Protein AF-0000000068036066 (afdb_homodimer)

Sequence (232 aa):
MAAARKKIVVKVELKDDSQCRKALKALSALRGIHVISANPRHGNITVVGEVNPEDVLARLQKKLFPNAQIVAVGPVMETNEVTFEFVNRITNNFSEERIIGRGGHGVVFKVLHDYYMAAARKKIVVKVELKDDSQCRKALKALSALRGIHVISANPRHGNITVVGEVNPEDVLARLQKKLFPNAQIVAVGPVMETNEVTFEFVNRITNNFSEERIIGRGGHGVVFKVLHDYY

InterPro domains:
  IPR006121 Heavy metal-associated domain, HMA [PS50846] (5-73)
  IPR011009 Protein kinase-like domain superfamily [SSF56112] (70-114)
  IPR051863 Heavy metal-associated isoprenylated plant [PTHR45811] (6-78)

Foldseek 3Di:
DQQAKKKWKKQFADPDPVLVVVLVVLQVVDPFWDDWDDDNVRRIIITITSGDNVSSQCSCCVPRTVPMDTDDMDHDPPVVDDDPVQVCQQQVPVDPVQFPDADPVGTDGRGDPPVD/DQQAKKKWKKQFADPDPVLVVVLVVLQVVDPFWDDWDDDNVRRIIITIGSDDNVSSQCSCCVPRTVPMDTDDMDHDPPVVDDDPVQVCQQQVPVDPVQFPDADPVGTDGRGDPPVD

Nearest PDB structures (foldseek):
  8r7d-assembly2_C  TM=9.236E-01  e=1.543E-05  Oryza sativa
  6fp6-assembly8_P  TM=9.175E-01  e=4.828E-05  Homo sapiens
  6fp6-assembly1_B  TM=9.142E-01  e=9.696E-05  Homo sapiens
  6fp6-assembly4_H  TM=9.336E-01  e=1.511E-04  Homo sapiens
  6fp6-assembly6_L  TM=9.352E-01  e=3.034E-04  Homo sapiens

pLDDT: mean 80.85, std 16.0, range [29.36, 97.38]

Secondary structure (DSSP, 8-state):
-----EEEEEE----SHHHHHHHHHHHHTSTTEEEEEEETTTTEEEEEES--HHHHHHHHHTTT-TT-EEEEEEE---TTEEEHHHHHHHHTTT-GGGEEEEETTEEEEE--GGG-/-----EEEEEE----SHHHHHHHHHHHHTSTTEEEEEEETTTTEEEEEES--HHHHHHHHHTTT-TT-EEEEEEE---TTEEEHHHHHHHHTTT-GGGEEEEETTEEEEE--GGG-

Radius of gyration: 17.74 Å; Cα contacts (8 Å, |Δi|>4): 469; chains: 2; bounding box: 35×47×44 Å

Solvent-accessible surface area (backbone atoms only — not comparable to full-atom values): 12289 Å² total; per-residue (Å²): 124,84,68,62,54,29,32,37,33,29,39,38,86,36,88,45,67,66,49,43,26,51,49,44,36,48,56,24,73,42,69,42,59,33,31,43,36,54,34,58,90,75,25,28,36,38,38,32,23,47,56,58,67,66,56,57,51,51,47,44,30,56,89,75,31,72,79,50,42,80,76,45,76,43,77,54,68,57,73,55,39,42,32,54,47,51,53,28,54,30,25,54,66,68,34,74,87,28,50,76,45,77,58,97,66,38,47,28,22,41,31,48,68,69,78,108,124,83,68,63,54,29,31,37,33,30,40,37,87,36,89,43,66,67,48,42,25,51,50,45,37,49,57,24,73,41,69,42,58,34,32,43,37,54,34,56,91,76,25,29,36,40,38,31,24,46,54,57,68,67,57,55,51,51,48,44,29,56,90,75,32,72,80,50,40,80,76,46,76,41,75,51,67,58,71,55,40,42,32,54,48,53,54,28,54,28,26,54,65,69,34,73,89,28,50,75,45,78,56,98,66,39,47,27,22,43,31,48,67,67,80,108

Organism: Hordeum vulgare subsp. vulgare (NCBI:txid112509)

Structure (mmCIF, N/CA/C/O backbone):
data_AF-0000000068036066-model_v1
#
loop_
_entity.id
_entity.type
_entity.pdbx_description
1 polymer 'HMA domain-containing protein'
#
loop_
_atom_site.group_PDB
_atom_site.id
_atom_site.type_symbol
_atom_site.label_atom_id
_atom_site.label_alt_id
_atom_site.label_comp_id
_atom_site.label_asym_id
_atom_site.label_entity_id
_atom_site.label_seq_id
_atom_site.pdbx_PDB_ins_code
_atom_site.Cartn_x
_atom_site.Cartn_y
_atom_site.Cartn_z
_atom_site.occupancy
_atom_site.B_iso_or_equiv
_atom_site.auth_seq_id
_atom_site.auth_comp_id
_atom_site.auth_asym_id
_atom_site.auth_atom_id
_atom_site.pdbx_PDB_model_num
ATOM 1 N N . MET A 1 1 ? -14.398 -13.609 16.344 1 32.28 1 MET A N 1
ATOM 2 C CA . MET A 1 1 ? -13.867 -12.273 16.594 1 32.28 1 MET A CA 1
ATOM 3 C C . MET A 1 1 ? -13.484 -11.578 15.289 1 32.28 1 MET A C 1
ATOM 5 O O . MET A 1 1 ? -12.836 -12.18 14.43 1 32.28 1 MET A O 1
ATOM 9 N N . ALA A 1 2 ? -14.203 -10.633 14.875 1 44.19 2 ALA A N 1
ATOM 10 C CA . ALA A 1 2 ? -14.117 -9.984 13.57 1 44.19 2 ALA A CA 1
ATOM 11 C C . ALA A 1 2 ? -12.688 -9.516 13.281 1 44.19 2 ALA A C 1
ATOM 13 O O . ALA A 1 2 ? -12.102 -8.773 14.078 1 44.19 2 ALA A O 1
ATOM 14 N N . ALA A 1 3 ? -11.734 -10.414 12.672 1 57.66 3 ALA A N 1
ATOM 15 C CA . ALA A 1 3 ? -10.289 -10.172 12.672 1 57.66 3 ALA A CA 1
ATOM 16 C C . ALA A 1 3 ? -9.977 -8.734 12.266 1 57.66 3 ALA A C 1
ATOM 18 O O . ALA A 1 3 ? -10.492 -8.234 11.266 1 57.66 3 ALA A O 1
ATOM 19 N N . ALA A 1 4 ? -9.68 -7.816 13.234 1 71.12 4 ALA A N 1
ATOM 20 C CA . ALA A 1 4 ? -9.352 -6.402 13.086 1 71.12 4 ALA A CA 1
ATOM 21 C C . ALA A 1 4 ? -8.219 -6.203 12.078 1 71.12 4 ALA A C 1
ATOM 23 O O . ALA A 1 4 ? -7.352 -7.062 11.93 1 71.12 4 ALA A O 1
ATOM 24 N N . ARG A 1 5 ? -8.484 -5.281 11.242 1 80.94 5 ARG A N 1
ATOM 25 C CA . ARG A 1 5 ? -7.438 -4.914 10.297 1 80.94 5 ARG A CA 1
ATOM 26 C C . ARG A 1 5 ? -6.113 -4.672 11.008 1 80.94 5 ARG A C 1
ATOM 28 O O . ARG A 1 5 ? -6.078 -4.039 12.062 1 80.94 5 ARG A O 1
ATOM 35 N N . LYS A 1 6 ? -5.051 -5.41 10.406 1 82.75 6 LYS A N 1
ATOM 36 C CA . LYS A 1 6 ? -3.723 -5.281 10.992 1 82.75 6 LYS A CA 1
ATOM 37 C C . LYS A 1 6 ? -2.684 -4.914 9.938 1 82.75 6 LYS A C 1
ATOM 39 O O . LYS A 1 6 ? -2.863 -5.207 8.758 1 82.75 6 LYS A O 1
ATOM 44 N N . LYS A 1 7 ? -1.737 -4.176 10.492 1 83.19 7 LYS A N 1
ATOM 45 C CA . LYS A 1 7 ? -0.525 -3.914 9.719 1 83.19 7 LYS A CA 1
ATOM 46 C C . LYS A 1 7 ? 0.586 -4.891 10.094 1 83.19 7 LYS A C 1
ATOM 48 O O . LYS A 1 7 ? 0.979 -4.969 11.266 1 83.19 7 LYS A O 1
ATOM 53 N N . ILE A 1 8 ? 1.066 -5.641 9.109 1 90 8 ILE A N 1
ATOM 54 C CA . ILE A 1 8 ? 2.096 -6.652 9.328 1 90 8 ILE A CA 1
ATOM 55 C C . ILE A 1 8 ? 3.34 -6.305 8.516 1 90 8 ILE A C 1
ATOM 57 O O . ILE A 1 8 ? 3.27 -6.148 7.289 1 90 8 ILE A O 1
ATOM 61 N N . VAL A 1 9 ? 4.492 -6.07 9.234 1 90.69 9 VAL A N 1
ATOM 62 C CA . VAL A 1 9 ? 5.766 -5.801 8.57 1 90.69 9 VAL A CA 1
ATOM 63 C C . VAL A 1 9 ? 6.648 -7.043 8.617 1 90.69 9 VAL A C 1
ATOM 65 O O . VAL A 1 9 ? 6.883 -7.609 9.688 1 90.69 9 VAL A O 1
ATOM 68 N N . VAL A 1 10 ? 7.055 -7.492 7.398 1 94.62 10 VAL A N 1
ATOM 69 C CA . VAL A 1 10 ? 7.875 -8.695 7.289 1 94.62 10 VAL A CA 1
ATOM 70 C C . VAL A 1 10 ? 9.25 -8.328 6.723 1 94.62 10 VAL A C 1
ATOM 72 O O . VAL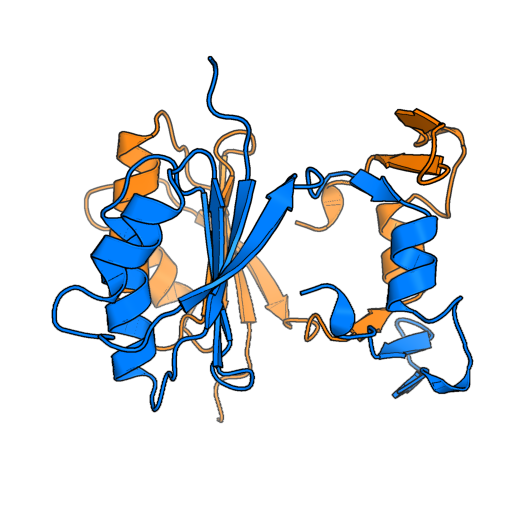 A 1 10 ? 9.344 -7.707 5.66 1 94.62 10 VAL A O 1
ATOM 75 N N . LYS A 1 11 ? 10.305 -8.633 7.461 1 94.56 11 LYS A N 1
ATOM 76 C CA . LYS A 1 11 ? 11.664 -8.5 6.938 1 94.56 11 LYS A CA 1
ATOM 77 C C . LYS A 1 11 ? 11.961 -9.578 5.895 1 94.56 11 LYS A C 1
ATOM 79 O O . LYS A 1 11 ? 11.836 -10.766 6.176 1 94.56 11 LYS A O 1
ATOM 84 N N . VAL A 1 12 ? 12.195 -9.156 4.668 1 95.62 12 VAL A N 1
ATOM 85 C CA . VAL A 1 12 ? 12.492 -10.055 3.557 1 95.62 12 VAL A CA 1
ATOM 86 C C . VAL A 1 12 ? 13.469 -9.383 2.59 1 95.62 12 VAL A C 1
ATOM 88 O O . VAL A 1 12 ? 13.297 -8.211 2.248 1 95.62 12 VAL A O 1
ATOM 91 N N . GLU A 1 13 ? 14.523 -10.008 2.252 1 92.62 13 GLU A N 1
ATOM 92 C CA . GLU A 1 13 ? 15.453 -9.477 1.259 1 92.62 13 GLU A CA 1
ATOM 93 C C . GLU A 1 13 ? 14.914 -9.664 -0.156 1 92.62 13 GLU A C 1
ATOM 95 O O . GLU A 1 13 ? 14.695 -10.797 -0.603 1 92.62 13 GLU A O 1
ATOM 100 N N . LEU A 1 14 ? 14.602 -8.562 -0.751 1 91.94 14 LEU A N 1
ATOM 101 C CA . LEU A 1 14 ? 14.156 -8.555 -2.141 1 91.94 14 LEU A CA 1
ATOM 102 C C . LEU A 1 14 ? 15.273 -8.094 -3.068 1 91.94 14 LEU A C 1
ATOM 104 O O . LEU A 1 14 ? 15.461 -6.891 -3.27 1 91.94 14 LEU A O 1
ATOM 108 N N . LYS A 1 15 ? 15.977 -8.961 -3.641 1 90.12 15 LYS A N 1
ATOM 109 C CA . LYS A 1 15 ? 17.219 -8.695 -4.367 1 90.12 15 LYS A CA 1
ATOM 110 C C . LYS A 1 15 ? 16.938 -7.992 -5.695 1 90.12 15 LYS A C 1
ATOM 112 O O . LYS A 1 15 ? 17.766 -7.219 -6.18 1 90.12 15 LYS A O 1
ATOM 117 N N . ASP A 1 16 ? 15.875 -8.312 -6.289 1 89.88 16 ASP A N 1
ATOM 118 C CA . ASP A 1 16 ? 15.562 -7.742 -7.594 1 89.88 16 ASP A CA 1
ATOM 119 C C . ASP A 1 16 ? 14.055 -7.695 -7.824 1 89.88 16 ASP A C 1
ATOM 121 O O . ASP A 1 16 ? 13.273 -8.062 -6.941 1 89.88 16 ASP A O 1
ATOM 125 N N . ASP A 1 17 ? 13.719 -7.152 -8.938 1 88.62 17 ASP A N 1
ATOM 126 C CA . ASP A 1 17 ? 12.312 -6.988 -9.305 1 88.62 17 ASP A CA 1
ATOM 127 C C . ASP A 1 17 ? 11.602 -8.336 -9.383 1 88.62 17 ASP A C 1
ATOM 129 O O . ASP A 1 17 ? 10.414 -8.438 -9.086 1 88.62 17 ASP A O 1
ATOM 133 N N . SER A 1 18 ? 12.352 -9.336 -9.766 1 92.31 18 SER A N 1
ATOM 134 C CA . SER A 1 18 ? 11.789 -10.68 -9.867 1 92.31 18 SER A CA 1
ATOM 135 C C . SER A 1 18 ? 11.352 -11.195 -8.5 1 92.31 18 SER A C 1
ATOM 137 O O . SER A 1 18 ? 10.266 -11.766 -8.367 1 92.31 18 SER A O 1
ATOM 139 N N . GLN A 1 19 ? 12.117 -11.016 -7.582 1 92.88 19 GLN A N 1
ATOM 140 C CA . GLN A 1 19 ? 11.773 -11.453 -6.23 1 92.88 19 GLN A CA 1
ATOM 141 C C . GLN A 1 19 ? 10.617 -10.641 -5.664 1 92.88 19 GLN A C 1
ATOM 143 O O . GLN A 1 19 ? 9.758 -11.18 -4.957 1 92.88 19 GLN A O 1
ATOM 148 N N . CYS A 1 20 ? 10.594 -9.352 -5.961 1 92.81 20 CYS A N 1
ATOM 149 C CA . CYS A 1 20 ? 9.484 -8.5 -5.535 1 92.81 20 CYS A CA 1
ATOM 150 C C . CYS A 1 20 ? 8.164 -9.008 -6.102 1 92.81 20 CYS A C 1
ATOM 152 O O . CYS A 1 20 ? 7.188 -9.172 -5.367 1 92.81 20 CYS A O 1
ATOM 154 N N . ARG A 1 21 ? 8.219 -9.281 -7.348 1 93.25 21 ARG A N 1
ATOM 155 C CA . ARG A 1 21 ? 7.023 -9.773 -8.031 1 93.25 21 ARG A CA 1
ATOM 156 C C . ARG A 1 21 ? 6.551 -11.094 -7.426 1 93.25 21 ARG A C 1
ATOM 158 O O . ARG A 1 21 ? 5.355 -11.281 -7.188 1 93.25 21 ARG A O 1
ATOM 165 N N . LYS A 1 22 ? 7.453 -11.961 -7.152 1 94.19 22 LYS A N 1
ATOM 166 C CA . LYS A 1 22 ? 7.117 -13.266 -6.594 1 94.19 22 LYS A CA 1
ATOM 167 C C . LYS A 1 22 ? 6.516 -13.133 -5.199 1 94.19 22 LYS A C 1
ATOM 169 O O . LYS A 1 22 ? 5.578 -13.852 -4.848 1 94.19 22 LYS A O 1
ATOM 174 N N . ALA A 1 23 ? 7.07 -12.227 -4.43 1 96 23 ALA A N 1
ATOM 175 C CA . ALA A 1 23 ? 6.539 -11.984 -3.09 1 96 23 ALA A CA 1
ATOM 176 C C . ALA A 1 23 ? 5.109 -11.445 -3.156 1 96 23 ALA A C 1
ATOM 178 O O . ALA A 1 23 ? 4.23 -11.914 -2.43 1 96 23 ALA A O 1
ATOM 179 N N . LEU A 1 24 ? 4.918 -10.445 -4.027 1 95.19 24 LEU A N 1
ATOM 180 C CA . LEU A 1 24 ? 3.584 -9.875 -4.195 1 95.19 24 LEU A CA 1
ATOM 181 C C . LEU A 1 24 ? 2.588 -10.938 -4.633 1 95.19 24 LEU A C 1
ATOM 183 O O . LEU A 1 24 ? 1.476 -11.008 -4.105 1 95.19 24 LEU A O 1
ATOM 187 N N . LYS A 1 25 ? 2.971 -11.828 -5.523 1 93.88 25 LYS A N 1
ATOM 188 C CA . LYS A 1 25 ? 2.113 -12.906 -6.016 1 93.88 25 LYS A CA 1
ATOM 189 C C . LYS A 1 25 ? 1.766 -13.883 -4.895 1 93.88 25 LYS A C 1
ATOM 191 O O . LYS A 1 25 ? 0.617 -14.312 -4.773 1 93.88 25 LYS A O 1
ATOM 196 N N . ALA A 1 26 ? 2.775 -14.195 -4.195 1 95.62 26 ALA A N 1
ATOM 197 C CA . ALA A 1 26 ? 2.559 -15.133 -3.1 1 95.62 26 ALA A CA 1
ATOM 198 C C . ALA A 1 26 ? 1.551 -14.586 -2.096 1 95.62 26 ALA A C 1
ATOM 200 O O . ALA A 1 26 ? 0.643 -15.297 -1.661 1 95.62 26 ALA A O 1
ATOM 201 N N . LEU A 1 27 ? 1.657 -13.359 -1.737 1 96.25 27 LEU A N 1
ATOM 202 C CA . LEU A 1 27 ? 0.816 -12.758 -0.712 1 96.25 27 LEU A CA 1
ATOM 203 C C . LEU A 1 27 ? -0.595 -12.516 -1.239 1 96.25 27 LEU A C 1
ATOM 205 O O . LEU A 1 27 ? -1.564 -12.578 -0.479 1 96.25 27 LEU A O 1
ATOM 209 N N . SER A 1 28 ? -0.687 -12.234 -2.539 1 95.12 28 SER A N 1
ATOM 210 C CA . SER A 1 28 ? -1.987 -11.945 -3.133 1 95.12 28 SER A CA 1
ATOM 211 C C . SER A 1 28 ? -2.896 -13.172 -3.098 1 95.12 28 SER A C 1
ATOM 213 O O . SER A 1 28 ? -4.113 -13.055 -3.262 1 95.12 28 SER A O 1
ATOM 215 N N . ALA A 1 29 ? -2.314 -14.328 -2.854 1 93.38 29 ALA A N 1
ATOM 216 C CA . ALA A 1 29 ? -3.092 -15.57 -2.795 1 93.38 29 ALA A CA 1
ATOM 217 C C . ALA A 1 29 ? -3.844 -15.68 -1.473 1 93.38 29 ALA A C 1
ATOM 219 O O . ALA A 1 29 ? -4.746 -16.516 -1.334 1 93.38 29 ALA A O 1
ATOM 220 N N . LEU A 1 30 ? -3.555 -14.891 -0.51 1 94.56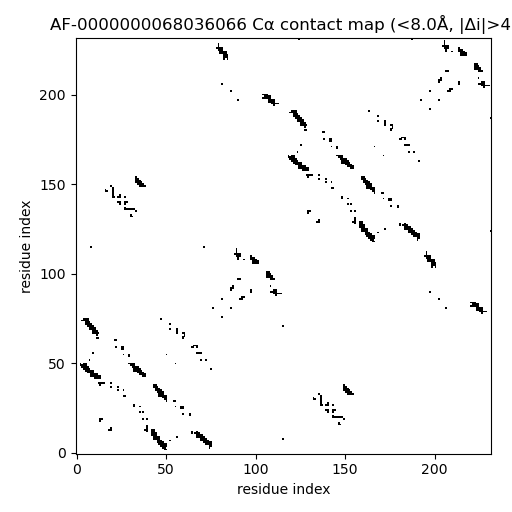 30 LEU A N 1
ATOM 221 C CA . LEU A 1 30 ? -4.191 -14.938 0.801 1 94.56 30 LEU A CA 1
ATOM 222 C C . LEU A 1 30 ? -5.457 -14.086 0.826 1 94.56 30 LEU A C 1
ATOM 224 O O . LEU A 1 30 ? -5.496 -13.008 0.223 1 94.56 30 LEU A O 1
ATOM 228 N N . ARG A 1 31 ? -6.363 -14.523 1.497 1 92.69 31 ARG A N 1
ATOM 229 C CA . ARG A 1 31 ? -7.582 -13.75 1.705 1 92.69 31 ARG A CA 1
ATOM 230 C C . ARG A 1 31 ? -7.383 -12.703 2.791 1 92.69 31 ARG A C 1
ATOM 232 O O . ARG A 1 31 ? -6.551 -12.875 3.684 1 92.69 31 ARG A O 1
ATOM 239 N N . GLY A 1 32 ? -8.078 -11.586 2.621 1 92.06 32 GLY A N 1
ATOM 240 C CA . GLY A 1 32 ? -8.133 -10.617 3.699 1 92.06 32 GLY A CA 1
ATOM 241 C C . GLY A 1 32 ? -7.078 -9.531 3.582 1 92.06 32 GLY A C 1
ATOM 242 O O . GLY A 1 32 ? -6.988 -8.648 4.438 1 92.06 32 GLY A O 1
ATOM 243 N N . ILE A 1 33 ? -6.277 -9.664 2.488 1 93.12 33 ILE A N 1
ATOM 244 C CA . ILE A 1 33 ? -5.25 -8.648 2.281 1 93.12 33 ILE A CA 1
ATOM 245 C C . ILE A 1 33 ? -5.797 -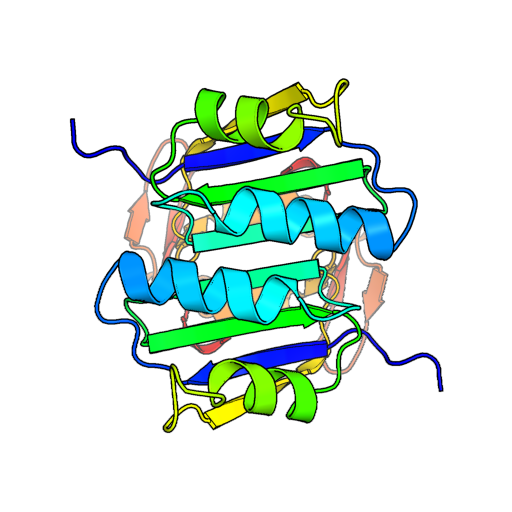7.527 1.403 1 93.12 33 ILE A C 1
ATOM 247 O O . ILE A 1 33 ?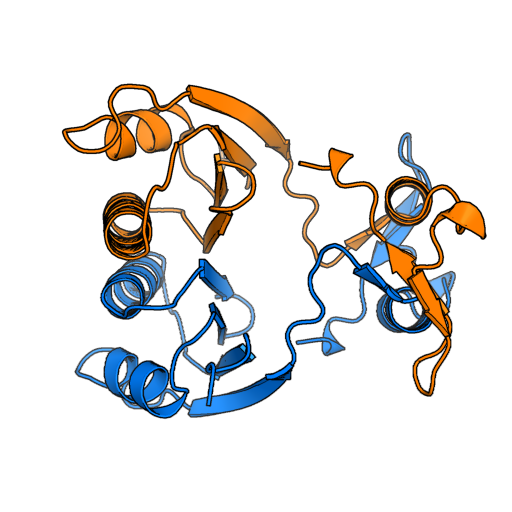 -6.441 -7.789 0.385 1 93.12 33 ILE A O 1
ATOM 251 N N . HIS A 1 34 ? -5.477 -6.262 1.838 1 88.62 34 HIS A N 1
ATOM 252 C CA . HIS A 1 34 ? -5.949 -5.113 1.072 1 88.62 34 HIS A CA 1
ATOM 253 C C . HIS A 1 34 ? -4.781 -4.273 0.563 1 88.62 34 HIS A C 1
ATOM 255 O O . HIS A 1 34 ? -4.902 -3.588 -0.456 1 88.62 34 HIS A O 1
ATOM 261 N N . VAL A 1 35 ? -3.611 -4.336 1.323 1 88.25 35 VAL A N 1
ATOM 262 C CA . VAL A 1 35 ? -2.434 -3.586 0.897 1 88.25 35 VAL A CA 1
ATOM 263 C C . VAL A 1 35 ? -1.201 -4.484 0.95 1 88.25 35 VAL A C 1
ATOM 265 O O . VAL A 1 35 ? -1.018 -5.242 1.906 1 88.25 35 VAL A O 1
ATOM 268 N N . ILE A 1 36 ? -0.452 -4.5 -0.098 1 94.06 36 ILE A N 1
ATOM 269 C CA . ILE A 1 36 ? 0.888 -5.078 -0.124 1 94.06 36 ILE A CA 1
ATOM 270 C C . ILE A 1 36 ? 1.896 -4.02 -0.571 1 94.06 36 ILE A C 1
ATOM 272 O O . ILE A 1 36 ? 1.73 -3.404 -1.627 1 94.06 36 ILE A O 1
ATOM 276 N N . SER A 1 37 ? 2.887 -3.727 0.271 1 88.62 37 SER A N 1
ATOM 277 C CA . SER A 1 37 ? 3.92 -2.742 -0.028 1 88.62 37 SER A CA 1
ATOM 278 C C . SER A 1 37 ? 5.316 -3.338 0.132 1 88.62 37 SER A C 1
ATOM 280 O O . SER A 1 37 ? 5.746 -3.627 1.25 1 88.62 37 SER A O 1
ATOM 282 N N . ALA A 1 38 ? 5.934 -3.562 -1.021 1 92 38 ALA A N 1
ATOM 283 C CA . ALA A 1 38 ? 7.309 -4.047 -1.024 1 92 38 ALA A CA 1
ATOM 284 C C . ALA A 1 38 ? 8.297 -2.885 -0.987 1 92 38 ALA A C 1
ATOM 286 O O . ALA A 1 38 ? 8.148 -1.91 -1.729 1 92 38 ALA A O 1
ATOM 287 N N . ASN A 1 39 ? 9.211 -2.951 -0.074 1 82.12 39 ASN A N 1
ATOM 288 C CA . ASN A 1 39 ? 10.273 -1.96 0.057 1 82.12 39 ASN A CA 1
ATOM 289 C C . ASN A 1 39 ? 11.648 -2.594 -0.101 1 82.12 39 ASN A C 1
ATOM 291 O O . ASN A 1 39 ? 12.328 -2.877 0.891 1 82.12 39 ASN A O 1
ATOM 295 N N . PRO A 1 40 ? 12.039 -2.707 -1.294 1 83.44 40 PRO A N 1
ATOM 296 C CA . PRO A 1 40 ? 13.32 -3.377 -1.527 1 83.44 40 PRO A CA 1
ATOM 297 C C . PRO A 1 40 ? 14.5 -2.639 -0.894 1 83.44 40 PRO A C 1
ATOM 299 O O . PRO A 1 40 ? 15.461 -3.27 -0.454 1 83.44 40 PRO A O 1
ATOM 302 N N . ARG A 1 41 ? 14.391 -1.393 -0.786 1 77.69 41 ARG A N 1
ATOM 303 C CA . ARG A 1 41 ? 15.477 -0.597 -0.22 1 77.69 41 ARG A CA 1
ATOM 304 C C . ARG A 1 41 ? 15.633 -0.869 1.271 1 77.69 41 ARG A C 1
ATOM 306 O O . ARG A 1 41 ? 16.75 -0.897 1.787 1 77.69 41 ARG A O 1
ATOM 313 N N . HIS A 1 42 ? 14.492 -1.172 1.857 1 78.19 42 HIS A N 1
ATOM 314 C CA . HIS A 1 42 ? 14.516 -1.393 3.299 1 78.19 42 HIS A CA 1
ATOM 315 C C . HIS A 1 42 ? 14.461 -2.881 3.631 1 78.19 42 HIS A C 1
ATOM 317 O O . HIS A 1 42 ? 14.57 -3.266 4.797 1 78.19 42 HIS A O 1
ATOM 323 N N . GLY A 1 43 ? 14.273 -3.645 2.678 1 88.5 43 GLY A N 1
ATOM 324 C CA . GLY A 1 43 ? 14.266 -5.09 2.857 1 88.5 43 GLY A CA 1
ATOM 325 C C . GLY A 1 43 ? 13.062 -5.59 3.619 1 88.5 43 GLY A C 1
ATOM 326 O O . GLY A 1 43 ? 13.188 -6.438 4.508 1 88.5 43 GLY A O 1
ATOM 327 N N . ASN A 1 44 ? 11.93 -5.02 3.328 1 90 44 ASN A N 1
ATOM 328 C CA . ASN A 1 44 ? 10.742 -5.488 4.023 1 90 44 ASN A CA 1
ATOM 329 C C . ASN A 1 44 ? 9.5 -5.41 3.135 1 90 44 ASN A C 1
ATOM 331 O O . ASN A 1 44 ? 9.555 -4.855 2.035 1 90 44 ASN A O 1
ATOM 335 N N . ILE A 1 45 ? 8.5 -6.09 3.537 1 92.81 45 ILE A N 1
ATOM 336 C CA . ILE A 1 45 ? 7.172 -6.012 2.945 1 92.81 45 ILE A CA 1
ATOM 337 C C . ILE A 1 45 ? 6.141 -5.719 4.031 1 92.81 45 ILE A C 1
ATOM 339 O O . ILE A 1 45 ? 6.211 -6.27 5.133 1 92.81 45 ILE A O 1
ATOM 343 N N . THR A 1 46 ? 5.25 -4.793 3.766 1 89.75 46 THR A N 1
ATOM 344 C CA . THR A 1 46 ? 4.145 -4.469 4.66 1 89.75 46 THR A CA 1
ATOM 345 C C . THR A 1 46 ? 2.824 -4.992 4.102 1 89.75 46 THR A C 1
ATOM 347 O O . THR A 1 46 ? 2.529 -4.805 2.92 1 89.75 46 THR A O 1
ATOM 350 N N . VAL A 1 47 ? 2.098 -5.691 4.945 1 92 47 VAL A N 1
ATOM 351 C CA . VAL A 1 47 ? 0.789 -6.23 4.59 1 92 47 VAL A CA 1
ATOM 352 C C . VAL A 1 47 ? -0.28 -5.633 5.504 1 92 47 VAL A C 1
ATOM 354 O O . VAL A 1 47 ? -0.1 -5.574 6.723 1 92 47 VAL A O 1
ATOM 357 N N . VAL A 1 48 ? -1.389 -5.113 4.867 1 88.25 48 VAL A N 1
ATOM 358 C CA . VAL A 1 48 ? -2.49 -4.559 5.645 1 88.25 48 VAL A CA 1
ATOM 359 C C . VAL A 1 48 ? -3.785 -5.297 5.309 1 88.25 48 VAL A C 1
ATOM 361 O O . VAL A 1 48 ? -4.121 -5.469 4.133 1 88.25 48 VAL A O 1
ATOM 364 N N . GLY A 1 49 ? -4.434 -5.801 6.266 1 88.81 49 GLY A N 1
ATOM 365 C CA . GLY A 1 49 ? -5.711 -6.461 6.055 1 88.81 49 GLY A CA 1
ATOM 366 C C . GLY A 1 49 ? -6.148 -7.309 7.238 1 88.81 49 GLY A C 1
ATOM 367 O O . GLY A 1 49 ? -5.641 -7.141 8.344 1 88.81 49 GLY A O 1
ATOM 368 N N . GLU A 1 50 ? -7.215 -8.031 6.984 1 91.75 50 GLU A N 1
ATOM 369 C CA . GLU A 1 50 ? -7.73 -8.984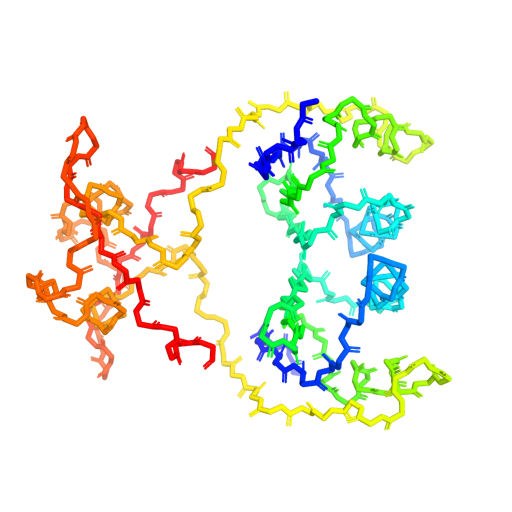 7.957 1 91.75 50 GLU A CA 1
ATOM 370 C C . GLU A 1 50 ? -7.125 -10.367 7.75 1 91.75 50 GLU A C 1
ATOM 372 O O . GLU A 1 50 ? -7.832 -11.32 7.402 1 91.75 50 GLU A O 1
ATOM 377 N N . VAL A 1 51 ? -5.836 -10.461 7.945 1 92.81 51 VAL A N 1
ATOM 378 C CA . VAL A 1 51 ? -5.117 -11.703 7.668 1 92.81 51 VAL A CA 1
ATOM 379 C C . VAL A 1 51 ? -4.293 -12.109 8.891 1 92.81 51 VAL A C 1
ATOM 381 O O . VAL A 1 51 ? -3.816 -11.25 9.633 1 92.81 51 VAL A O 1
ATOM 384 N N . ASN A 1 52 ? -4.086 -13.359 9.07 1 94.06 52 ASN A N 1
ATOM 385 C CA . ASN A 1 52 ? -3.248 -13.891 10.141 1 94.06 52 ASN A CA 1
ATOM 386 C C . ASN A 1 52 ? -1.765 -13.742 9.82 1 94.06 52 ASN A C 1
ATOM 388 O O . ASN A 1 52 ? -1.303 -14.203 8.773 1 94.06 52 ASN A O 1
ATOM 392 N N . PRO A 1 53 ? -1.101 -13.078 10.719 1 94.94 53 PRO A N 1
ATOM 393 C CA . PRO A 1 53 ? 0.332 -12.875 10.484 1 94.94 53 PRO A CA 1
ATOM 394 C C . PRO A 1 53 ? 1.074 -14.188 10.219 1 94.94 53 PRO A C 1
ATOM 396 O O . PRO A 1 53 ? 1.988 -14.227 9.391 1 94.94 53 PRO A O 1
ATOM 399 N N . GLU A 1 54 ? 0.676 -15.211 10.844 1 96.12 54 GLU A N 1
ATOM 400 C CA . GLU A 1 54 ? 1.341 -16.5 10.648 1 96.12 54 GLU A CA 1
ATOM 401 C C . GLU A 1 54 ? 1.136 -17.016 9.227 1 96.12 54 GLU A C 1
ATOM 403 O O . GLU A 1 54 ? 2.016 -17.672 8.672 1 96.12 54 GLU A O 1
ATOM 408 N N . ASP A 1 55 ? -0.002 -16.781 8.727 1 96.25 55 ASP A N 1
ATOM 409 C CA . ASP A 1 55 ? -0.273 -17.172 7.348 1 96.25 55 ASP A CA 1
ATOM 410 C C . ASP A 1 55 ? 0.6 -16.391 6.367 1 96.25 55 ASP A C 1
ATOM 412 O O . ASP A 1 55 ? 1.098 -16.953 5.387 1 96.25 55 ASP A O 1
ATOM 416 N N . VAL A 1 56 ? 0.727 -15.062 6.633 1 96.62 56 VAL A N 1
ATOM 417 C CA . VAL A 1 56 ? 1.578 -14.203 5.816 1 96.62 56 VAL A CA 1
ATOM 418 C C . VAL A 1 56 ? 3.004 -14.75 5.801 1 96.62 56 VAL A C 1
ATOM 420 O O . VAL A 1 56 ? 3.607 -14.898 4.738 1 96.62 56 VAL A O 1
ATOM 423 N N . LEU A 1 57 ? 3.479 -15.062 6.965 1 97.19 57 LEU A N 1
ATOM 424 C CA . LEU A 1 57 ? 4.84 -15.57 7.105 1 97.19 57 LEU A CA 1
ATOM 425 C C . LEU A 1 57 ? 4.996 -16.922 6.402 1 97.19 57 LEU A C 1
ATOM 427 O O . LEU A 1 57 ? 5.957 -17.125 5.66 1 97.19 57 LEU A O 1
ATOM 431 N N . ALA A 1 58 ? 4.066 -17.766 6.617 1 97.38 58 ALA A N 1
ATOM 432 C CA . ALA A 1 58 ? 4.129 -19.109 6.035 1 97.38 58 ALA A CA 1
ATOM 433 C C . ALA A 1 58 ? 4.145 -19.047 4.508 1 97.38 58 ALA A C 1
ATOM 435 O O . ALA A 1 58 ? 4.875 -19.797 3.857 1 97.38 58 ALA A O 1
ATOM 436 N N . ARG A 1 59 ? 3.375 -18.109 4.008 1 96.06 59 ARG A N 1
ATOM 437 C CA . ARG A 1 59 ? 3.279 -17.969 2.557 1 96.06 59 ARG A CA 1
ATOM 438 C C . ARG A 1 59 ? 4.605 -17.516 1.962 1 96.06 59 ARG A C 1
ATOM 440 O O . ARG A 1 59 ? 5.027 -18 0.913 1 96.06 59 ARG A O 1
ATOM 447 N N . LEU A 1 60 ? 5.258 -16.609 2.5 1 96.75 60 LEU A N 1
ATOM 448 C CA . LEU A 1 60 ? 6.516 -16.062 2.004 1 96.75 60 LEU A CA 1
ATOM 449 C C . LEU A 1 60 ? 7.648 -17.062 2.193 1 96.75 60 LEU A C 1
ATOM 451 O O . LEU A 1 60 ? 8.5 -17.219 1.315 1 96.75 60 LEU A O 1
ATOM 455 N N . GLN A 1 61 ? 7.582 -17.719 3.268 1 96.69 61 GLN A N 1
ATOM 456 C CA . GLN A 1 61 ? 8.672 -18.625 3.6 1 96.69 61 GLN A CA 1
ATOM 457 C C . GLN A 1 61 ? 8.609 -19.891 2.758 1 96.69 61 GLN A C 1
ATOM 459 O O . GLN A 1 61 ? 9.633 -20.547 2.52 1 96.69 61 GLN A O 1
ATOM 464 N N . LYS A 1 62 ? 7.391 -19.953 2.357 1 90.56 62 LYS A N 1
ATOM 465 C CA . LYS A 1 62 ? 7.219 -21.172 1.572 1 90.56 62 LYS A CA 1
ATOM 466 C C . LYS A 1 62 ? 8.016 -21.109 0.275 1 90.56 62 LYS A C 1
ATOM 468 O O . LYS A 1 62 ? 7.711 -20.312 -0.613 1 90.56 62 LYS A O 1
ATOM 473 N N . LYS A 1 63 ? 9.258 -21.641 0.143 1 83 63 LYS A N 1
ATOM 474 C CA . LYS A 1 63 ? 10.164 -21.891 -0.97 1 83 63 LYS A CA 1
ATOM 475 C C . LYS A 1 63 ? 10.883 -20.609 -1.394 1 83 63 LYS A C 1
ATOM 477 O O . LYS A 1 63 ? 12.023 -20.656 -1.862 1 83 63 LYS A O 1
ATOM 482 N N . LEU A 1 64 ? 10.375 -19.422 -1.13 1 88.94 64 LEU A N 1
ATOM 483 C CA . LEU A 1 64 ? 10.898 -18.234 -1.817 1 88.94 64 LEU A CA 1
ATOM 484 C C . LEU A 1 64 ? 11.719 -17.375 -0.867 1 88.94 64 LEU A C 1
ATOM 486 O O . LEU A 1 64 ? 12.75 -16.828 -1.256 1 88.94 64 LEU A O 1
ATOM 490 N N . PHE A 1 65 ? 11.211 -17.312 0.314 1 95.38 65 PHE A N 1
ATOM 491 C CA . PHE A 1 65 ? 11.859 -16.438 1.282 1 95.38 65 PHE A CA 1
ATOM 492 C C . PHE A 1 65 ? 11.977 -17.125 2.639 1 95.38 65 PHE A C 1
ATOM 494 O O . PHE A 1 65 ? 11.344 -16.703 3.607 1 95.38 65 PHE A O 1
ATOM 501 N N . PRO A 1 66 ? 12.82 -18.125 2.768 1 95.25 66 PRO A N 1
ATOM 502 C CA . PRO A 1 66 ? 12.906 -18.922 3.99 1 95.25 66 PRO A CA 1
ATOM 503 C C . PRO A 1 66 ? 13.344 -18.109 5.207 1 95.25 66 PRO A C 1
ATOM 505 O O . PRO A 1 66 ? 13.023 -18.469 6.34 1 95.25 66 PRO A O 1
ATOM 508 N N . ASN A 1 67 ? 13.977 -17 5.008 1 95.56 67 ASN A N 1
ATOM 509 C CA . ASN A 1 67 ? 14.5 -16.219 6.125 1 95.56 67 ASN A CA 1
ATOM 510 C C . ASN A 1 67 ? 13.562 -15.062 6.488 1 95.56 67 ASN A C 1
ATOM 512 O O . ASN A 1 67 ? 13.93 -14.188 7.281 1 95.56 67 ASN A O 1
ATOM 516 N N . ALA A 1 68 ? 12.406 -15.07 5.887 1 97.19 68 ALA A N 1
ATOM 517 C CA . ALA A 1 68 ? 11.453 -14.016 6.199 1 97.19 68 ALA A CA 1
ATOM 518 C C . ALA A 1 68 ? 11.055 -14.047 7.672 1 97.19 68 ALA A C 1
ATOM 520 O O . ALA A 1 68 ? 10.883 -15.125 8.25 1 97.19 68 ALA A O 1
ATOM 521 N N . GLN A 1 69 ? 10.922 -12.836 8.328 1 96.62 69 GLN A N 1
ATOM 522 C CA . GLN A 1 69 ? 10.555 -12.703 9.734 1 96.62 69 GLN A CA 1
ATOM 523 C C . GLN A 1 69 ? 9.57 -11.555 9.938 1 96.62 69 GLN A C 1
ATOM 525 O O . GLN A 1 69 ? 9.758 -10.469 9.391 1 96.62 69 GLN A O 1
ATOM 530 N N . ILE A 1 70 ? 8.531 -11.805 10.75 1 95.44 70 ILE A N 1
ATOM 531 C CA . ILE A 1 70 ? 7.648 -10.703 11.133 1 95.44 70 ILE A CA 1
ATOM 532 C C . ILE A 1 70 ? 8.367 -9.781 12.117 1 95.44 70 ILE A C 1
ATOM 534 O O . ILE A 1 70 ? 8.883 -10.234 13.141 1 95.44 70 ILE A O 1
ATOM 538 N N . VAL A 1 71 ? 8.414 -8.523 11.805 1 91.62 71 VAL A N 1
ATOM 539 C CA . VAL A 1 71 ? 9.148 -7.609 12.672 1 91.62 71 VAL A CA 1
ATOM 540 C C . VAL A 1 71 ? 8.172 -6.684 13.391 1 91.62 71 VAL A C 1
ATOM 542 O O . VAL A 1 71 ? 8.516 -6.078 14.406 1 91.62 71 VAL A O 1
ATOM 545 N N . ALA A 1 72 ? 6.941 -6.465 12.898 1 84.12 72 ALA A N 1
ATOM 546 C CA . ALA A 1 72 ? 5.957 -5.613 13.555 1 84.12 72 ALA A CA 1
ATOM 547 C C . ALA A 1 72 ? 4.539 -6.012 13.164 1 84.12 72 ALA A C 1
ATOM 549 O O . ALA A 1 72 ? 4.281 -6.371 12.016 1 84.12 72 ALA A O 1
ATOM 550 N N . VAL A 1 73 ? 3.705 -6.145 14.148 1 86 73 VAL A N 1
ATOM 551 C CA . VAL A 1 73 ? 2.27 -6.324 13.969 1 86 73 VAL A CA 1
ATOM 552 C C . VAL A 1 73 ? 1.507 -5.305 14.812 1 86 73 VAL A C 1
ATOM 554 O O . VAL A 1 73 ? 1.763 -5.168 16.016 1 86 73 VAL A O 1
ATOM 557 N N . GLY A 1 74 ? 0.758 -4.477 14.094 1 74 74 GLY A N 1
ATOM 558 C CA . GLY A 1 74 ? 0.034 -3.475 14.867 1 74 74 GLY A CA 1
ATOM 559 C C . GLY A 1 74 ? -1.262 -3.039 14.203 1 74 74 GLY A C 1
ATOM 560 O O . GLY A 1 74 ? -1.616 -3.535 13.133 1 74 74 GLY A O 1
ATOM 561 N N . PRO A 1 75 ? -2.012 -2.287 14.961 1 71.06 75 PRO A N 1
ATOM 562 C CA . PRO A 1 75 ? -3.283 -1.796 14.422 1 71.06 75 PRO A CA 1
ATOM 563 C C . PRO A 1 75 ? -3.096 -0.845 13.242 1 71.06 75 PRO A C 1
ATOM 565 O O . PRO A 1 75 ? -2.012 -0.286 13.062 1 71.06 75 PRO A O 1
ATOM 568 N N . VAL A 1 76 ? -4.051 -1.049 12.227 1 60.84 76 VAL A N 1
ATOM 569 C CA . VAL A 1 76 ? -4.016 -0.128 11.094 1 60.84 76 VAL A CA 1
ATOM 570 C C . VAL A 1 76 ? -4.703 1.182 11.469 1 60.84 76 VAL A C 1
ATOM 572 O O . VAL A 1 76 ? -5.797 1.174 12.039 1 60.84 76 VAL A O 1
ATOM 575 N N . MET A 1 77 ? -3.92 2.096 11.625 1 50.38 77 MET A N 1
ATOM 576 C CA . MET A 1 77 ? -4.602 3.379 11.773 1 50.38 77 MET A CA 1
ATOM 577 C C . MET A 1 77 ? -5.316 3.775 10.492 1 50.38 77 MET A C 1
ATOM 579 O O . MET A 1 77 ? -4.75 3.658 9.398 1 50.38 77 MET A O 1
ATOM 583 N N . GLU A 1 78 ? -6.484 3.314 10.359 1 48.91 78 GLU A N 1
ATOM 584 C CA . GLU A 1 78 ? -7.285 3.615 9.18 1 48.91 78 GLU A CA 1
ATOM 585 C C . GLU A 1 78 ? -6.855 4.934 8.539 1 48.91 78 GLU A C 1
ATOM 587 O O . GLU A 1 78 ? -6.637 5.926 9.234 1 48.91 78 GLU A O 1
ATOM 592 N N . THR A 1 79 ? -5.961 4.723 7.551 1 50.03 79 THR A N 1
ATOM 593 C CA . THR A 1 79 ? -5.309 5.805 6.82 1 50.03 79 THR A CA 1
ATOM 594 C C . THR A 1 79 ? -6.246 7.004 6.684 1 50.03 79 THR A C 1
ATOM 596 O O . THR A 1 79 ? -5.793 8.141 6.531 1 50.03 79 THR A O 1
ATOM 599 N N . ASN A 1 80 ? -7.562 6.738 6.922 1 53.78 80 ASN A N 1
ATOM 600 C CA . ASN A 1 80 ? -8.312 7.98 6.758 1 53.78 80 ASN A CA 1
ATOM 601 C C . ASN A 1 80 ? -8.203 8.867 7.992 1 53.78 80 ASN A C 1
ATOM 603 O O . ASN A 1 80 ? -9.031 9.75 8.203 1 53.78 80 ASN A O 1
ATOM 607 N N . GLU A 1 81 ? -7.312 8.414 8.773 1 57.28 81 GLU A N 1
ATOM 608 C CA . GLU A 1 81 ? -7.098 9.234 9.961 1 57.28 81 GLU A CA 1
ATOM 609 C C . GLU A 1 81 ? -5.613 9.5 10.188 1 57.28 81 GLU A C 1
ATOM 611 O O . GLU A 1 81 ? -4.766 8.688 9.805 1 57.28 81 GLU A O 1
ATOM 616 N N . VAL A 1 82 ? -5.336 10.68 10.406 1 66.69 82 VAL A N 1
ATOM 617 C CA . VAL A 1 82 ? -3.977 11.008 10.828 1 66.69 82 VAL A CA 1
ATOM 618 C C . VAL A 1 82 ? -4.008 11.688 12.195 1 66.69 82 VAL A C 1
ATOM 620 O O . VAL A 1 82 ? -4.926 12.453 12.492 1 66.69 82 VAL A O 1
ATOM 623 N N . THR A 1 83 ? -3.227 11.234 12.938 1 66.06 83 THR A N 1
ATOM 624 C CA . THR A 1 83 ? -3.115 11.914 14.219 1 66.06 83 THR A CA 1
ATOM 625 C C . THR A 1 83 ? -2.07 13.023 14.156 1 66.06 83 THR A C 1
ATOM 627 O O . THR A 1 83 ? -1.133 12.953 13.352 1 66.06 83 THR A O 1
ATOM 630 N N . PHE A 1 84 ? -2.393 14.023 14.945 1 71.88 84 PHE A N 1
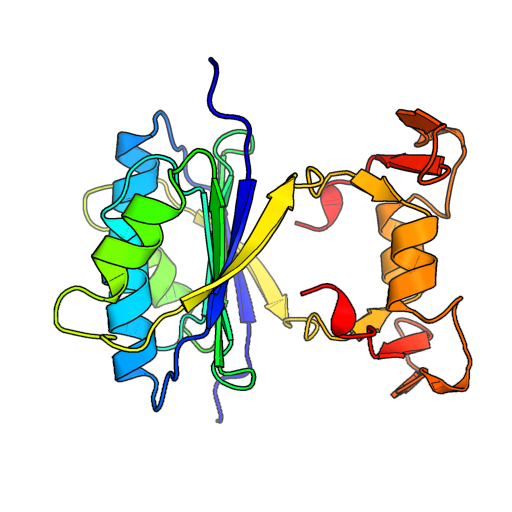ATOM 631 C CA . PHE A 1 84 ? -1.395 15.078 15.086 1 71.88 84 PHE A CA 1
ATOM 632 C C . PHE A 1 84 ? -0.07 14.508 15.578 1 71.88 84 PHE A C 1
ATOM 634 O O . PHE A 1 84 ? 0.998 14.914 15.117 1 71.88 84 PHE A O 1
ATOM 641 N N . GLU A 1 85 ? -0.187 13.57 16.438 1 68.06 85 GLU A N 1
ATOM 642 C CA . GLU A 1 85 ? 1.024 12.953 16.969 1 68.06 85 GLU A CA 1
ATOM 643 C C . GLU A 1 85 ? 1.798 12.227 15.867 1 68.06 85 GLU A C 1
ATOM 645 O O . GLU A 1 85 ? 3.027 12.289 15.82 1 68.06 85 GLU A O 1
ATOM 650 N N . PHE A 1 86 ? 1.054 11.656 15.055 1 68.81 86 PHE A N 1
ATOM 651 C CA . PHE A 1 86 ? 1.701 10.969 13.945 1 68.81 86 PHE A CA 1
ATOM 652 C C . PHE A 1 86 ? 2.443 11.953 13.055 1 68.81 86 PHE A C 1
ATOM 654 O O . PHE A 1 86 ? 3.611 11.742 12.719 1 68.81 86 PHE A O 1
ATOM 661 N N . VAL A 1 87 ? 1.757 13.016 12.719 1 72.88 87 VAL A N 1
ATOM 662 C CA . VAL A 1 87 ? 2.354 14.023 11.844 1 72.88 87 VAL A CA 1
ATOM 663 C C . VAL A 1 87 ? 3.592 14.617 12.508 1 72.88 87 VAL A C 1
ATOM 665 O O . VAL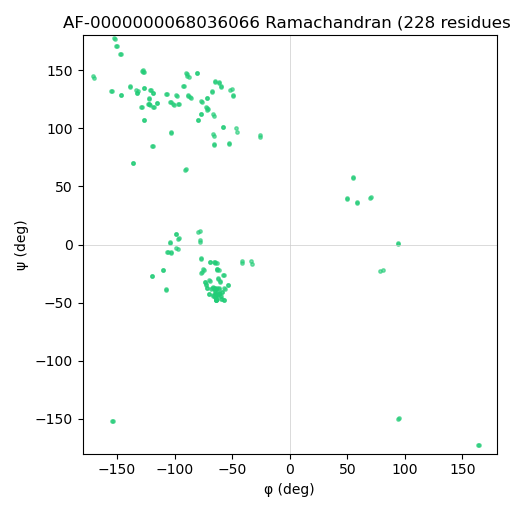 A 1 87 ? 4.645 14.742 11.875 1 72.88 87 VAL A O 1
ATOM 668 N N . ASN A 1 88 ? 3.426 14.844 13.766 1 75.44 88 ASN A N 1
ATOM 669 C CA . ASN A 1 88 ? 4.555 15.406 14.5 1 75.44 88 ASN A CA 1
ATOM 670 C C . ASN A 1 88 ? 5.73 14.43 14.555 1 75.44 88 ASN A C 1
ATOM 672 O O . ASN A 1 88 ? 6.879 14.828 14.359 1 75.44 88 ASN A O 1
ATOM 676 N N . ARG A 1 89 ? 5.34 13.188 14.703 1 74.5 89 ARG A N 1
ATOM 677 C CA . ARG A 1 89 ? 6.398 12.195 14.828 1 74.5 89 ARG A CA 1
ATOM 678 C C . ARG A 1 89 ? 7.137 12.008 13.508 1 74.5 89 ARG A C 1
ATOM 680 O O . ARG A 1 89 ? 8.367 12.047 13.469 1 74.5 89 ARG A O 1
ATOM 687 N N . ILE A 1 90 ? 6.406 11.953 12.477 1 71.88 90 ILE A N 1
ATOM 688 C CA . ILE A 1 90 ? 7.07 11.625 11.219 1 71.88 90 ILE A CA 1
ATOM 689 C C . ILE A 1 90 ? 7.832 12.844 10.703 1 71.88 90 ILE A C 1
ATOM 691 O O . ILE A 1 90 ? 8.789 12.703 9.938 1 71.88 90 ILE A O 1
ATOM 695 N N . THR A 1 91 ? 7.43 13.984 11.109 1 75.31 91 THR A N 1
ATOM 696 C CA . THR A 1 91 ? 8.094 15.195 10.648 1 75.31 91 THR A CA 1
ATOM 697 C C . THR A 1 91 ? 9.102 15.688 11.68 1 75.31 91 THR A C 1
ATOM 699 O O . THR A 1 91 ? 9.773 16.703 11.469 1 75.31 91 THR A O 1
ATOM 702 N N . ASN A 1 92 ? 9.141 14.984 12.797 1 79.75 92 ASN A N 1
ATOM 703 C CA . ASN A 1 92 ? 9.898 15.5 13.938 1 79.75 92 ASN A CA 1
ATOM 704 C C . ASN A 1 92 ? 9.445 16.906 14.32 1 79.75 92 ASN A C 1
ATOM 706 O O . ASN A 1 92 ? 10.258 17.828 14.391 1 79.75 92 ASN A O 1
ATOM 710 N N . ASN A 1 93 ? 8.148 16.953 14.625 1 80.56 93 ASN A N 1
ATOM 711 C CA . ASN A 1 93 ? 7.512 18.203 14.992 1 80.56 93 ASN A CA 1
ATOM 712 C C . ASN A 1 93 ? 7.832 19.312 14 1 80.56 93 ASN A C 1
ATOM 714 O O . ASN A 1 93 ? 8.203 20.422 14.391 1 80.56 93 ASN A O 1
ATOM 718 N N . PHE A 1 94 ? 7.855 18.953 12.75 1 79.25 94 PHE A N 1
ATOM 719 C CA . PHE A 1 94 ? 8.109 19.891 11.656 1 79.25 94 PHE A CA 1
ATOM 720 C C . PHE A 1 94 ? 9.469 20.562 11.836 1 79.25 94 PHE A C 1
ATOM 722 O O . PHE A 1 94 ? 9.617 21.75 11.57 1 79.25 94 PHE A O 1
ATOM 729 N N . SER A 1 95 ? 10.336 19.781 12.32 1 82.19 95 SER A N 1
ATOM 730 C CA . SER A 1 95 ? 11.688 20.297 12.5 1 82.19 95 SER A CA 1
ATOM 731 C C . SER A 1 95 ? 12.289 20.75 11.18 1 82.19 95 SER A C 1
ATOM 733 O O . SER A 1 95 ? 12.164 20.047 10.164 1 82.19 95 SER A O 1
ATOM 735 N N . GLU A 1 96 ? 12.938 21.906 11.234 1 84.69 96 GLU A N 1
ATOM 736 C CA . GLU A 1 96 ? 13.602 22.438 10.055 1 84.69 96 GLU A CA 1
ATOM 737 C C . GLU A 1 96 ? 14.734 21.516 9.594 1 84.69 96 GLU A C 1
ATOM 739 O O . GLU A 1 96 ? 15.078 21.5 8.414 1 84.69 96 GLU A O 1
ATOM 744 N N . GLU A 1 97 ? 15.219 20.688 10.516 1 83.69 97 GLU A N 1
ATOM 745 C CA . GLU A 1 97 ? 16.312 19.781 10.203 1 83.69 97 GLU A CA 1
ATOM 746 C C . GLU A 1 97 ? 15.859 18.688 9.242 1 83.69 97 GLU A C 1
ATOM 748 O O . GLU A 1 97 ? 16.688 18.016 8.609 1 83.69 97 GLU A O 1
ATOM 753 N N . ARG A 1 98 ? 14.562 18.578 9.141 1 77.12 98 ARG A N 1
ATOM 754 C CA . ARG A 1 98 ? 14.055 17.484 8.32 1 77.12 98 ARG A CA 1
ATOM 755 C C . ARG A 1 98 ? 13.555 18 6.973 1 77.12 98 ARG A C 1
ATOM 757 O O . ARG A 1 98 ? 13.008 17.234 6.176 1 77.12 98 ARG A O 1
ATOM 764 N N . ILE A 1 99 ? 13.727 19.375 6.805 1 75.19 99 ILE A N 1
ATOM 765 C CA . ILE A 1 99 ? 13.312 19.953 5.531 1 75.19 99 ILE A CA 1
ATOM 766 C C . ILE A 1 99 ? 14.297 19.547 4.438 1 75.19 99 ILE A C 1
ATOM 768 O O . ILE A 1 99 ? 15.508 19.734 4.582 1 75.19 99 ILE A O 1
ATOM 772 N N . ILE A 1 100 ? 13.773 18.859 3.498 1 73.81 100 ILE A N 1
ATOM 773 C CA . ILE A 1 100 ? 14.648 18.406 2.418 1 73.81 100 ILE A CA 1
ATOM 774 C C . ILE A 1 100 ? 14.367 19.234 1.159 1 73.81 100 ILE A C 1
ATOM 776 O O . ILE A 1 100 ? 15.023 19.047 0.132 1 73.81 100 ILE A O 1
ATOM 780 N N . GLY A 1 101 ? 13.375 20.094 1.117 1 68.44 101 GLY A N 1
ATOM 781 C CA . GLY A 1 101 ? 13.094 20.938 -0.041 1 68.44 101 GLY A CA 1
ATOM 782 C C . GLY A 1 101 ? 12.039 21.984 0.229 1 68.44 101 GLY A C 1
ATOM 783 O O . GLY A 1 101 ? 11.32 21.922 1.229 1 68.44 101 GLY A O 1
ATOM 784 N N . ARG A 1 102 ? 12.281 23.141 -0.428 1 72.25 102 ARG A N 1
ATOM 785 C CA . ARG A 1 102 ? 11.305 24.219 -0.48 1 72.25 102 ARG A CA 1
ATOM 786 C C . ARG A 1 102 ? 10.953 24.578 -1.921 1 72.25 102 ARG A C 1
ATOM 788 O O . ARG A 1 102 ? 11.828 24.578 -2.795 1 72.25 102 ARG A O 1
ATOM 795 N N . GLY A 1 103 ? 9.516 24.453 -2.352 1 58.34 103 GLY A N 1
ATOM 796 C CA . GLY A 1 103 ? 9.078 24.828 -3.688 1 58.34 103 GLY A CA 1
ATOM 797 C C . GLY A 1 103 ? 7.617 25.234 -3.746 1 58.34 103 GLY A C 1
ATOM 798 O O . GLY A 1 103 ? 7.07 25.766 -2.775 1 58.34 103 GLY A O 1
ATOM 799 N N . GLY A 1 104 ? 7.059 24.984 -4.969 1 59.22 104 GLY A N 1
ATOM 800 C CA . GLY A 1 104 ? 5.664 25.344 -5.191 1 59.22 104 GLY A CA 1
ATOM 801 C C . GLY A 1 104 ? 4.719 24.672 -4.211 1 59.22 104 GLY A C 1
ATOM 802 O O . GLY A 1 104 ? 3.66 25.219 -3.891 1 59.22 104 GLY A O 1
ATOM 803 N N . HIS A 1 105 ? 5.176 23.531 -3.727 1 60.44 105 HIS A N 1
ATOM 804 C CA . HIS A 1 105 ? 4.297 22.781 -2.826 1 60.44 105 HIS A CA 1
ATOM 805 C C . HIS A 1 105 ? 4.625 23.078 -1.367 1 60.44 105 HIS A C 1
ATOM 807 O O . HIS A 1 105 ? 4.039 22.484 -0.461 1 60.44 105 HIS A O 1
ATOM 813 N N . GLY A 1 106 ? 5.457 23.938 -1.246 1 69.62 106 GLY A N 1
ATOM 814 C CA . GLY A 1 106 ? 5.809 24.328 0.113 1 69.62 106 GLY A CA 1
ATOM 815 C C . GLY A 1 106 ? 7.016 23.578 0.648 1 69.62 106 GLY A C 1
ATOM 816 O O . GLY A 1 106 ? 7.938 23.25 -0.106 1 69.62 106 GLY A O 1
ATOM 817 N N . VAL A 1 107 ? 7.047 23.391 1.958 1 74.56 107 VAL A N 1
ATOM 818 C CA . VAL A 1 107 ? 8.172 22.797 2.664 1 74.56 107 VAL A CA 1
ATOM 819 C C . VAL A 1 107 ? 8.031 21.266 2.646 1 74.56 107 VAL A C 1
ATOM 821 O O . VAL A 1 107 ? 6.957 20.734 2.939 1 74.56 107 VAL A O 1
ATOM 824 N N . VAL A 1 108 ? 8.969 20.516 2.213 1 74.5 108 VAL A N 1
ATOM 825 C CA . VAL A 1 108 ? 9.023 19.062 2.168 1 74.5 108 VAL A CA 1
ATOM 826 C C . VAL A 1 108 ? 9.867 18.531 3.326 1 74.5 108 VAL A C 1
ATOM 828 O O . VAL A 1 108 ? 11.008 18.969 3.516 1 74.5 108 VAL A O 1
ATOM 831 N N . PHE A 1 109 ? 9.211 17.688 4.215 1 73.75 109 PHE A N 1
ATOM 832 C CA . PHE A 1 109 ? 9.898 17.047 5.324 1 73.75 109 PHE A CA 1
ATOM 833 C C . PHE A 1 109 ? 10.289 15.617 4.969 1 73.75 109 PHE A C 1
ATOM 835 O O . PHE A 1 109 ? 9.508 14.891 4.344 1 73.75 109 PHE A O 1
ATOM 842 N N . LYS A 1 110 ? 11.469 15.328 5.148 1 71.75 110 LYS A N 1
ATOM 843 C CA . LYS A 1 110 ? 11.844 13.914 5.188 1 71.75 110 LYS A CA 1
ATOM 844 C C . LYS A 1 110 ? 11.227 13.211 6.387 1 71.75 110 LYS A C 1
ATOM 846 O O . LYS A 1 110 ? 11.359 13.672 7.523 1 71.75 110 LYS A O 1
ATOM 851 N N . VAL A 1 111 ? 10.188 12.25 6.055 1 66 111 VAL A N 1
ATOM 852 C CA . VAL A 1 111 ? 9.469 11.578 7.133 1 66 111 VAL A CA 1
ATOM 853 C C . VAL A 1 111 ? 10.422 10.641 7.879 1 66 111 VAL A C 1
ATOM 855 O O . VAL A 1 111 ? 11.352 10.094 7.289 1 66 111 VAL A O 1
ATOM 858 N N . LEU A 1 112 ? 10.375 10.758 9.195 1 56.69 112 LEU A N 1
ATOM 859 C CA . LEU A 1 112 ? 11.109 9.797 10.008 1 56.69 112 LEU A CA 1
ATOM 860 C C . LEU A 1 112 ? 10.656 8.375 9.711 1 56.69 112 LEU A C 1
ATOM 862 O O . LEU A 1 112 ? 9.469 8.125 9.5 1 56.69 112 LEU A O 1
ATOM 866 N N . HIS A 1 113 ? 11.344 7.66 8.984 1 50.66 113 HIS A N 1
ATOM 867 C CA . HIS A 1 113 ? 11.133 6.27 8.594 1 50.66 113 HIS A CA 1
ATOM 868 C C . HIS A 1 113 ? 10.656 5.438 9.773 1 50.66 113 HIS A C 1
ATOM 870 O O . HIS A 1 113 ? 10.289 4.27 9.609 1 50.66 113 HIS A O 1
ATOM 876 N N . ASP A 1 114 ? 10.797 5.93 10.898 1 41.47 114 ASP A N 1
ATOM 877 C CA . ASP A 1 114 ? 10.578 4.926 11.938 1 41.47 114 ASP A CA 1
ATOM 878 C C . ASP A 1 114 ? 9.133 4.434 11.922 1 41.47 114 ASP A C 1
ATOM 880 O O . ASP A 1 114 ? 8.75 3.613 12.758 1 41.47 114 ASP A O 1
ATOM 884 N N . TYR A 1 115 ? 8.367 5.102 11.297 1 35.72 115 TYR A N 1
ATOM 885 C CA . TYR A 1 115 ? 7.051 4.52 11.539 1 35.72 115 TYR A CA 1
ATOM 886 C C . TYR A 1 115 ? 6.848 3.258 10.711 1 35.72 115 TYR A C 1
ATOM 888 O O . TYR A 1 115 ? 5.715 2.9 10.375 1 35.72 115 TYR A O 1
ATOM 896 N N . TYR A 1 116 ? 7.695 2.723 9.938 1 29.36 116 TYR A N 1
ATOM 897 C CA . TYR A 1 116 ? 7.48 1.285 9.812 1 29.36 116 TYR A CA 1
ATOM 898 C C . TYR A 1 116 ? 7.605 0.598 11.172 1 29.36 116 TYR A C 1
ATOM 900 O O . TYR A 1 116 ? 8.391 1.027 12.023 1 29.36 116 TYR A O 1
ATOM 908 N N . MET B 1 1 ? 14.164 6.285 -20.891 1 31.92 1 MET B N 1
ATOM 909 C CA . MET B 1 1 ? 13.719 7.207 -19.859 1 31.92 1 MET B CA 1
ATOM 910 C C . MET B 1 1 ? 13.391 6.461 -18.578 1 31.92 1 MET B C 1
ATOM 912 O O . MET B 1 1 ? 12.688 5.445 -18.594 1 31.92 1 MET B O 1
ATOM 916 N N . ALA B 1 2 ? 14.195 6.555 -17.594 1 43.69 2 ALA B N 1
ATOM 917 C CA . ALA B 1 2 ? 14.156 5.754 -16.359 1 43.69 2 ALA B CA 1
ATOM 918 C C . ALA B 1 2 ? 12.773 5.816 -15.719 1 43.69 2 ALA B C 1
ATOM 920 O O . ALA B 1 2 ? 12.258 6.902 -15.445 1 43.69 2 ALA B O 1
ATOM 921 N N . ALA B 1 3 ? 11.766 4.895 -16.141 1 57.81 3 ALA B N 1
ATOM 922 C CA . ALA B 1 3 ? 10.344 5.086 -15.844 1 57.81 3 ALA B CA 1
ATOM 923 C C . ALA B 1 3 ? 10.133 5.473 -14.383 1 57.81 3 ALA B C 1
ATOM 925 O O . ALA B 1 3 ? 10.641 4.805 -13.477 1 57.81 3 ALA B O 1
ATOM 926 N N . ALA B 1 4 ? 9.992 6.793 -14.023 1 72.81 4 ALA B N 1
ATOM 927 C CA . ALA B 1 4 ? 9.781 7.395 -12.711 1 72.81 4 ALA B CA 1
ATOM 928 C C . ALA B 1 4 ? 8.625 6.723 -11.977 1 72.81 4 ALA B C 1
ATOM 930 O O . ALA B 1 4 ? 7.688 6.227 -12.602 1 72.81 4 ALA B O 1
ATOM 931 N N . ARG B 1 5 ? 8.906 6.445 -10.773 1 80.88 5 ARG B N 1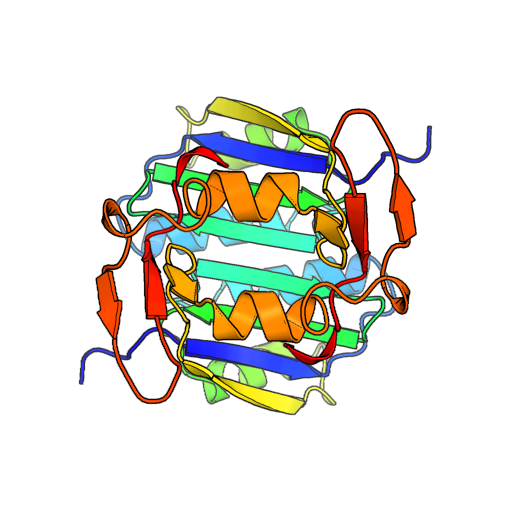
ATOM 932 C CA . ARG B 1 5 ? 7.848 5.895 -9.93 1 80.88 5 ARG B CA 1
ATOM 933 C C . ARG B 1 5 ? 6.578 6.73 -10.023 1 80.88 5 ARG B C 1
ATOM 935 O O . ARG B 1 5 ? 6.637 7.965 -10 1 80.88 5 ARG B O 1
ATOM 942 N N . LYS B 1 6 ? 5.426 5.934 -10.328 1 82.69 6 LYS B N 1
ATOM 943 C CA . LYS B 1 6 ? 4.141 6.613 -10.453 1 82.69 6 LYS B CA 1
ATOM 944 C C . LYS B 1 6 ? 3.088 5.973 -9.555 1 82.69 6 LYS B C 1
ATOM 946 O O . LYS B 1 6 ? 3.189 4.789 -9.219 1 82.69 6 LYS B O 1
ATOM 951 N N . LYS B 1 7 ? 2.238 6.895 -9.148 1 83.44 7 LYS B N 1
ATOM 952 C CA . LYS B 1 7 ? 1.016 6.457 -8.477 1 83.44 7 LYS B CA 1
ATOM 953 C C . LYS B 1 7 ? -0.152 6.387 -9.453 1 83.44 7 LYS B C 1
ATOM 955 O O . LYS B 1 7 ? -0.49 7.379 -10.102 1 83.44 7 LYS B O 1
ATOM 960 N N . ILE B 1 8 ? -0.74 5.188 -9.586 1 90.12 8 ILE B N 1
ATOM 961 C CA . ILE B 1 8 ? -1.839 4.953 -10.516 1 90.12 8 ILE B CA 1
ATOM 962 C C . ILE B 1 8 ? -3.088 4.531 -9.742 1 90.12 8 ILE B C 1
ATOM 964 O O . ILE B 1 8 ? -3.059 3.555 -8.992 1 90.12 8 ILE B O 1
ATOM 968 N N . VAL B 1 9 ? -4.18 5.363 -9.859 1 90.81 9 VAL B N 1
ATOM 969 C CA . VAL B 1 9 ? -5.453 5.031 -9.227 1 90.81 9 VAL B CA 1
ATOM 970 C C . VAL B 1 9 ? -6.434 4.52 -10.281 1 90.81 9 VAL B C 1
ATOM 972 O O . VAL B 1 9 ? -6.668 5.18 -11.297 1 90.81 9 VAL B O 1
ATOM 975 N N . VAL B 1 10 ? -6.93 3.275 -10.039 1 94.88 10 VAL B N 1
ATOM 976 C CA . VAL B 1 10 ? -7.855 2.646 -10.977 1 94.88 10 VAL B CA 1
ATOM 977 C C . VAL B 1 10 ? -9.211 2.451 -10.305 1 94.88 10 VAL B C 1
ATOM 979 O O . VAL B 1 10 ? -9.305 1.859 -9.227 1 94.88 10 VAL B O 1
ATOM 982 N N . LYS B 1 11 ? -10.25 3.029 -10.891 1 94.75 11 LYS B N 1
ATOM 983 C CA . LYS B 1 11 ? -11.609 2.756 -10.445 1 94.75 11 LYS B CA 1
ATOM 984 C C . LYS B 1 11 ? -12.047 1.344 -10.828 1 94.75 11 LYS B C 1
ATOM 986 O O . LYS B 1 11 ? -12.008 0.978 -12.008 1 94.75 11 LYS B O 1
ATOM 991 N N . VAL B 1 12 ? -12.312 0.514 -9.82 1 95.5 12 VAL B N 1
ATOM 992 C CA . VAL B 1 12 ? -12.734 -0.869 -10.016 1 95.5 12 VAL B CA 1
ATOM 993 C C . VAL B 1 12 ? -13.695 -1.277 -8.906 1 95.5 12 VAL B C 1
ATOM 995 O O . VAL B 1 12 ? -13.453 -0.998 -7.73 1 95.5 12 VAL B O 1
ATOM 998 N N . GLU B 1 13 ? -14.82 -1.801 -9.234 1 92.69 13 GLU B N 1
ATOM 999 C CA . GLU B 1 13 ? -15.75 -2.311 -8.227 1 92.69 13 GLU B CA 1
ATOM 1000 C C . GLU B 1 13 ? -15.289 -3.662 -7.688 1 92.69 13 GLU B C 1
ATOM 1002 O O . GLU B 1 13 ? -15.195 -4.637 -8.438 1 92.69 13 GLU B O 1
ATOM 1007 N N . LEU B 1 14 ? -14.914 -3.641 -6.457 1 92.12 14 LEU B N 1
ATOM 1008 C CA . LEU B 1 14 ? -14.531 -4.867 -5.766 1 92.12 14 LEU B CA 1
ATOM 1009 C C . LEU B 1 14 ? -15.648 -5.34 -4.84 1 92.12 14 LEU B C 1
ATOM 1011 O O . LEU B 1 14 ? -15.758 -4.875 -3.703 1 92.12 14 LEU B O 1
ATOM 1015 N N . LYS B 1 15 ? -16.453 -6.227 -5.258 1 90.06 15 LYS B N 1
ATOM 1016 C CA . LYS B 1 15 ? -17.688 -6.613 -4.598 1 90.06 15 LYS B CA 1
ATOM 1017 C C . LYS B 1 15 ? -17.406 -7.418 -3.33 1 90.06 15 LYS B C 1
ATOM 1019 O O . LYS B 1 15 ? -18.188 -7.375 -2.379 1 90.06 15 LYS B O 1
ATOM 1024 N N . ASP B 1 16 ? -16.406 -8.188 -3.369 1 89.75 16 ASP B N 1
ATOM 1025 C CA . ASP B 1 16 ? -16.109 -9.047 -2.229 1 89.75 16 ASP B CA 1
ATOM 1026 C C . ASP B 1 16 ? -14.609 -9.352 -2.148 1 89.75 16 ASP B C 1
ATOM 1028 O O . ASP B 1 16 ? -13.828 -8.852 -2.957 1 89.75 16 ASP B O 1
ATOM 1032 N N . ASP B 1 17 ? -14.273 -10.062 -1.122 1 88.44 17 ASP B N 1
ATOM 1033 C CA . ASP B 1 17 ? -12.883 -10.406 -0.865 1 88.44 17 ASP B CA 1
ATOM 1034 C C . ASP B 1 17 ? -12.297 -11.219 -2.021 1 88.44 17 ASP B C 1
ATOM 1036 O O . ASP B 1 17 ? -11.102 -11.109 -2.318 1 88.44 17 ASP B O 1
ATOM 1040 N N . SER B 1 18 ? -13.156 -11.984 -2.645 1 92.25 18 SER B N 1
ATOM 1041 C CA . SER B 1 18 ? -12.719 -12.789 -3.777 1 92.25 18 SER B CA 1
ATOM 1042 C C . SER B 1 18 ? -12.266 -11.914 -4.941 1 92.25 18 SER B C 1
ATOM 1044 O O . SER B 1 18 ? -11.219 -12.172 -5.547 1 92.25 18 SER B O 1
ATOM 1046 N N . GLN B 1 19 ? -12.953 -10.953 -5.223 1 92.88 19 GLN B N 1
ATOM 1047 C CA . GLN B 1 19 ? -12.586 -10.039 -6.297 1 92.88 19 GLN B CA 1
ATOM 1048 C C . GLN B 1 19 ? -11.336 -9.242 -5.938 1 92.88 19 GLN B C 1
ATOM 1050 O O . GLN B 1 19 ? -10.5 -8.969 -6.797 1 92.88 19 GLN B O 1
ATOM 1055 N N . CYS B 1 20 ? -11.234 -8.859 -4.688 1 92.81 20 CYS B N 1
ATOM 1056 C CA . CYS B 1 20 ? -10.039 -8.164 -4.227 1 92.81 20 CYS B CA 1
ATOM 1057 C C . CYS B 1 20 ? -8.797 -9.016 -4.441 1 92.81 20 CYS B C 1
ATOM 1059 O O . CYS B 1 20 ? -7.805 -8.547 -5.008 1 92.81 20 CYS B O 1
ATOM 1061 N N . ARG B 1 21 ? -8.938 -10.227 -4.039 1 93.31 21 ARG B N 1
ATOM 1062 C CA . ARG B 1 21 ? -7.816 -11.156 -4.176 1 93.31 21 ARG B CA 1
ATOM 1063 C C . ARG B 1 21 ? -7.43 -11.336 -5.641 1 93.31 21 ARG B C 1
ATOM 1065 O O . ARG B 1 21 ? -6.246 -11.328 -5.98 1 93.31 21 ARG B O 1
ATOM 1072 N N . LYS B 1 22 ? -8.391 -11.461 -6.473 1 94.25 22 LYS B N 1
ATOM 1073 C CA . LYS B 1 22 ? -8.141 -11.656 -7.898 1 94.25 22 LYS B CA 1
ATOM 1074 C C . LYS B 1 22 ? -7.469 -10.438 -8.516 1 94.25 22 LYS B C 1
ATOM 1076 O O . LYS B 1 22 ? -6.582 -10.57 -9.359 1 94.25 22 LYS B O 1
ATOM 1081 N N . ALA B 1 23 ? -7.895 -9.273 -8.109 1 96.06 23 ALA B N 1
ATOM 1082 C CA . ALA B 1 23 ? -7.281 -8.039 -8.602 1 96.06 23 ALA B CA 1
ATOM 1083 C C . ALA B 1 23 ? -5.82 -7.949 -8.172 1 96.06 23 ALA B C 1
ATOM 1085 O O . ALA B 1 23 ? -4.949 -7.637 -8.992 1 96.06 23 ALA B O 1
ATOM 1086 N N . LEU B 1 24 ? -5.578 -8.203 -6.879 1 95.31 24 LEU B N 1
ATOM 1087 C CA . LEU B 1 24 ? -4.211 -8.172 -6.367 1 95.31 24 LEU B CA 1
ATOM 1088 C C . LEU B 1 24 ? -3.332 -9.172 -7.113 1 95.31 24 LEU B C 1
ATOM 1090 O O . LEU B 1 24 ? -2.205 -8.844 -7.492 1 95.31 24 LEU B O 1
ATOM 1094 N N . LYS B 1 25 ? -3.848 -10.367 -7.406 1 93.94 25 LYS B N 1
ATOM 1095 C CA . LYS B 1 25 ? -3.109 -11.406 -8.125 1 93.94 25 LYS B CA 1
ATOM 1096 C C . LYS B 1 25 ? -2.791 -10.961 -9.547 1 93.94 25 LYS B C 1
ATOM 1098 O O . LYS B 1 25 ? -1.679 -11.172 -10.039 1 93.94 25 LYS B O 1
ATOM 1103 N N . ALA B 1 26 ? -3.775 -10.422 -10.133 1 95.62 26 ALA B N 1
ATOM 1104 C CA . ALA B 1 26 ? -3.584 -9.969 -11.508 1 95.62 26 ALA B CA 1
ATOM 1105 C C . ALA B 1 26 ? -2.484 -8.914 -11.586 1 95.62 26 ALA B C 1
ATOM 1107 O O . ALA B 1 26 ? -1.62 -8.977 -12.469 1 95.62 26 ALA B O 1
ATOM 1108 N N . LEU B 1 27 ? -2.467 -7.977 -10.719 1 96.25 27 LEU B N 1
ATOM 1109 C CA . LEU B 1 27 ? -1.526 -6.863 -10.75 1 96.25 27 LEU B CA 1
ATOM 1110 C C . LEU B 1 27 ? -0.13 -7.316 -10.336 1 96.25 27 LEU B C 1
ATOM 1112 O O . LEU B 1 27 ? 0.87 -6.773 -10.82 1 96.25 27 LEU B O 1
ATOM 1116 N N . SER B 1 28 ? -0.09 -8.297 -9.438 1 95.06 28 SER B N 1
ATOM 1117 C CA . SER B 1 28 ? 1.198 -8.781 -8.953 1 95.06 28 SER B CA 1
ATOM 1118 C C . SER B 1 28 ? 2.002 -9.438 -10.07 1 95.06 28 SER B C 1
ATOM 1120 O O . SER B 1 28 ? 3.215 -9.617 -9.945 1 95.06 28 SER B O 1
ATOM 1122 N N . ALA B 1 29 ? 1.333 -9.758 -11.164 1 93.44 29 ALA B N 1
ATOM 1123 C CA . ALA B 1 29 ? 2.004 -10.391 -12.297 1 93.44 29 ALA B CA 1
ATOM 1124 C C . ALA B 1 29 ? 2.805 -9.375 -13.102 1 93.44 29 ALA B C 1
ATOM 1126 O O . ALA B 1 29 ? 3.639 -9.742 -13.93 1 93.44 29 ALA B O 1
ATOM 1127 N N . LEU B 1 30 ? 2.648 -8.117 -12.883 1 94.5 30 LEU B N 1
ATOM 1128 C CA . LEU B 1 30 ? 3.342 -7.07 -13.625 1 94.5 30 LEU B CA 1
ATOM 1129 C C . LEU B 1 30 ? 4.672 -6.727 -12.961 1 94.5 30 LEU B C 1
ATOM 1131 O O . LEU B 1 30 ? 4.773 -6.715 -11.734 1 94.5 30 LEU B O 1
ATOM 1135 N N . ARG B 1 31 ? 5.57 -6.441 -13.734 1 92.62 31 ARG B N 1
ATOM 1136 C CA . ARG B 1 31 ? 6.859 -5.973 -13.227 1 92.62 31 ARG B CA 1
ATOM 1137 C C . ARG B 1 31 ? 6.797 -4.492 -12.867 1 92.62 31 ARG B C 1
ATOM 1139 O O . ARG B 1 31 ? 5.996 -3.744 -13.43 1 92.62 31 ARG B O 1
ATOM 1146 N N . GLY B 1 32 ? 7.574 -4.137 -11.852 1 92 32 GLY B N 1
ATOM 1147 C CA . GLY B 1 32 ? 7.762 -2.725 -11.562 1 92 32 GLY B CA 1
ATOM 1148 C C . GLY B 1 32 ? 6.793 -2.195 -10.523 1 92 32 GLY B C 1
ATOM 1149 O O . GLY B 1 32 ? 6.805 -1.005 -10.203 1 92 32 GLY B O 1
ATOM 1150 N N . ILE B 1 33 ? 5.949 -3.139 -10.031 1 93.12 33 ILE B N 1
ATOM 1151 C CA . ILE B 1 33 ? 4.996 -2.723 -9.016 1 93.12 33 ILE B CA 1
ATOM 1152 C C . ILE B 1 33 ? 5.582 -2.967 -7.625 1 93.12 33 ILE B C 1
ATOM 1154 O O . ILE B 1 33 ? 6.148 -4.031 -7.363 1 93.12 33 ILE B O 1
ATOM 1158 N N . HIS B 1 34 ? 5.383 -1.926 -6.734 1 88.69 34 HIS B N 1
ATOM 1159 C CA . HIS B 1 34 ? 5.91 -2.055 -5.383 1 88.69 34 HIS B CA 1
ATOM 1160 C C . HIS B 1 34 ? 4.789 -1.98 -4.348 1 88.69 34 HIS B C 1
ATOM 1162 O O . HIS B 1 34 ? 4.918 -2.525 -3.25 1 88.69 34 HIS B O 1
ATOM 1168 N N . VAL B 1 35 ? 3.664 -1.26 -4.73 1 88.44 35 VAL B N 1
ATOM 1169 C CA . VAL B 1 35 ? 2.535 -1.152 -3.812 1 88.44 35 VAL B CA 1
ATOM 1170 C C . VAL B 1 35 ? 1.235 -1.456 -4.555 1 88.44 35 VAL B C 1
ATOM 1172 O O . VAL B 1 35 ? 1.036 -0.999 -5.684 1 88.44 35 VAL B O 1
ATOM 1175 N N . ILE B 1 36 ? 0.441 -2.305 -4.016 1 94.12 36 ILE B N 1
ATOM 1176 C CA . ILE B 1 36 ? -0.942 -2.504 -4.434 1 94.12 36 ILE B CA 1
ATOM 1177 C C . ILE B 1 36 ? -1.878 -2.275 -3.248 1 94.12 36 ILE B C 1
ATOM 1179 O O . ILE B 1 36 ? -1.712 -2.891 -2.191 1 94.12 36 ILE B O 1
ATOM 1183 N N . SER B 1 37 ? -2.801 -1.322 -3.379 1 88.56 37 SER B N 1
ATOM 1184 C CA . SER B 1 37 ? -3.764 -1.003 -2.328 1 88.56 37 SER B CA 1
ATOM 1185 C C . SER B 1 37 ? -5.191 -1.052 -2.855 1 88.56 37 SER B C 1
ATOM 1187 O O . SER B 1 37 ? -5.598 -0.2 -3.652 1 88.56 37 SER B O 1
ATOM 1189 N N . ALA B 1 38 ? -5.883 -2.107 -2.436 1 92 38 ALA B N 1
ATOM 1190 C CA . ALA B 1 38 ? -7.297 -2.242 -2.781 1 92 38 ALA B CA 1
ATOM 1191 C C . ALA B 1 38 ? -8.18 -1.547 -1.752 1 92 38 ALA B C 1
ATOM 1193 O O . ALA B 1 38 ? -7.992 -1.713 -0.545 1 92 38 ALA B O 1
ATOM 1194 N N . ASN B 1 39 ? -9.039 -0.715 -2.229 1 82.12 39 ASN B N 1
ATOM 1195 C CA . ASN B 1 39 ? -10.016 -0.021 -1.388 1 82.12 39 ASN B CA 1
ATOM 1196 C C . ASN B 1 39 ? -11.445 -0.366 -1.784 1 82.12 39 ASN B C 1
ATOM 1198 O O . ASN B 1 39 ? -12.094 0.396 -2.502 1 82.12 39 ASN B O 1
ATOM 1202 N N . PRO B 1 40 ? -11.906 -1.426 -1.261 1 83.19 40 PRO B N 1
ATOM 1203 C CA . PRO B 1 40 ? -13.25 -1.861 -1.653 1 83.19 40 PRO B CA 1
ATOM 1204 C C . PRO B 1 40 ? -14.328 -0.849 -1.281 1 83.19 40 PRO B C 1
ATOM 1206 O O . PRO B 1 40 ? -15.32 -0.711 -1.997 1 83.19 40 PRO B O 1
ATOM 1209 N N . ARG B 1 41 ? -14.102 -0.131 -0.277 1 77.81 41 ARG B N 1
ATOM 1210 C CA . ARG B 1 41 ? -15.094 0.841 0.174 1 77.81 41 ARG B CA 1
ATOM 1211 C C . ARG B 1 41 ? -15.203 2.006 -0.804 1 77.81 41 ARG B C 1
ATOM 1213 O O . ARG B 1 41 ? -16.297 2.535 -1.027 1 77.81 41 ARG B O 1
ATOM 1220 N N . HIS B 1 42 ? -14.062 2.264 -1.42 1 77.81 42 HIS B N 1
ATOM 1221 C CA . HIS B 1 42 ? -14.047 3.4 -2.336 1 77.81 42 HIS B CA 1
ATOM 1222 C C . HIS B 1 42 ? -14.102 2.938 -3.787 1 77.81 42 HIS B C 1
ATOM 1224 O O . HIS B 1 42 ? -14.188 3.76 -4.703 1 77.81 42 HIS B O 1
ATOM 1230 N N . GLY B 1 43 ? -14.023 1.719 -3.979 1 88.25 43 GLY B N 1
ATOM 1231 C CA . GLY B 1 43 ? -14.141 1.152 -5.312 1 88.25 43 GLY B CA 1
ATOM 1232 C C . GLY B 1 43 ? -12.938 1.457 -6.191 1 88.25 43 GLY B C 1
ATOM 1233 O O . GLY B 1 43 ? -13.094 1.813 -7.359 1 88.25 43 GLY B O 1
ATOM 1234 N N . ASN B 1 44 ? -11.789 1.382 -5.598 1 90 44 ASN B N 1
ATOM 1235 C CA . ASN B 1 44 ? -10.609 1.65 -6.418 1 90 44 ASN B CA 1
ATOM 1236 C C . ASN B 1 44 ? -9.406 0.825 -5.957 1 90 44 ASN B C 1
ATOM 1238 O O . ASN B 1 44 ? -9.469 0.164 -4.922 1 90 44 ASN B O 1
ATOM 1242 N N . ILE B 1 45 ? -8.445 0.76 -6.797 1 92.69 45 ILE B N 1
ATOM 1243 C CA . ILE B 1 45 ? -7.145 0.177 -6.496 1 92.69 45 ILE B CA 1
ATOM 1244 C C . ILE B 1 45 ? -6.043 1.177 -6.84 1 92.69 45 ILE B C 1
ATOM 1246 O O . ILE B 1 45 ? -6.109 1.857 -7.867 1 92.69 45 ILE B O 1
ATOM 1250 N N . THR B 1 46 ? -5.086 1.337 -5.953 1 89.75 46 THR B N 1
ATOM 1251 C CA . THR B 1 46 ? -3.92 2.182 -6.176 1 89.75 46 THR B CA 1
ATOM 1252 C C . THR B 1 46 ? -2.672 1.332 -6.402 1 89.75 46 THR B C 1
ATOM 1254 O O . THR B 1 46 ? -2.416 0.385 -5.656 1 89.75 46 THR B O 1
ATOM 1257 N N . VAL B 1 47 ? -1.973 1.651 -7.473 1 92 47 VAL B N 1
ATOM 1258 C CA . VAL B 1 47 ? -0.729 0.97 -7.816 1 92 47 VAL B CA 1
ATOM 1259 C C . VAL B 1 47 ? 0.426 1.969 -7.816 1 92 47 VAL B C 1
ATOM 1261 O O . VAL B 1 47 ? 0.31 3.062 -8.375 1 92 47 VAL B O 1
ATOM 1264 N N . VAL B 1 48 ? 1.551 1.597 -7.102 1 88.06 48 VAL B N 1
ATOM 1265 C CA . VAL B 1 48 ? 2.732 2.453 -7.07 1 88.06 48 VAL B CA 1
ATOM 1266 C C . VAL B 1 48 ? 3.941 1.686 -7.598 1 88.06 48 VAL B C 1
ATOM 1268 O O . VAL B 1 48 ? 4.203 0.558 -7.176 1 88.06 48 VAL B O 1
ATOM 1271 N N . GLY B 1 49 ? 4.602 2.209 -8.539 1 88.94 49 GLY B N 1
ATOM 1272 C CA . GLY B 1 49 ? 5.812 1.59 -9.062 1 88.94 49 GLY B CA 1
ATOM 1273 C C . GLY B 1 49 ? 6.23 2.146 -10.414 1 88.94 49 GLY B C 1
ATOM 1274 O O . GLY B 1 49 ? 5.793 3.23 -10.805 1 88.94 49 GLY B O 1
ATOM 1275 N N . GLU B 1 50 ? 7.207 1.501 -10.945 1 91.94 50 GLU B N 1
ATOM 1276 C CA . GLU B 1 50 ? 7.688 1.812 -12.289 1 91.94 50 GLU B CA 1
ATOM 1277 C C . GLU B 1 50 ? 6.957 0.983 -13.344 1 91.94 50 GLU B C 1
ATOM 1279 O O . GLU B 1 50 ? 7.566 0.151 -14.016 1 91.94 50 GLU B O 1
ATOM 1284 N N . VAL B 1 51 ? 5.68 1.197 -13.477 1 92.88 51 VAL B N 1
ATOM 1285 C CA . VAL B 1 51 ? 4.848 0.396 -14.367 1 92.88 51 VAL B CA 1
ATOM 1286 C C . VAL B 1 51 ? 4.051 1.312 -15.289 1 92.88 51 VAL B C 1
ATOM 1288 O O . VAL B 1 51 ? 3.674 2.422 -14.898 1 92.88 51 VAL B O 1
ATOM 1291 N N . ASN B 1 52 ? 3.766 0.859 -16.453 1 94.19 52 ASN B N 1
ATOM 1292 C CA . ASN B 1 52 ? 2.939 1.58 -17.422 1 94.19 52 ASN B CA 1
ATOM 1293 C C . ASN B 1 52 ? 1.459 1.497 -17.062 1 94.19 52 ASN B C 1
ATOM 1295 O O . ASN B 1 52 ? 0.913 0.403 -16.906 1 94.19 52 ASN B O 1
ATOM 1299 N N . PRO B 1 53 ? 0.897 2.674 -16.906 1 95.06 53 PRO B N 1
ATOM 1300 C CA . PRO B 1 53 ? -0.523 2.689 -16.547 1 95.06 53 PRO B CA 1
ATOM 1301 C C . PRO B 1 53 ? -1.382 1.868 -17.5 1 95.06 53 PRO B C 1
ATOM 1303 O O . PRO B 1 53 ? -2.338 1.214 -17.078 1 95.06 53 PRO B O 1
ATOM 1306 N N . GLU B 1 54 ? -1.053 1.841 -18.719 1 96.25 54 GLU B N 1
ATOM 1307 C CA . GLU B 1 54 ? -1.826 1.083 -19.703 1 96.25 54 GLU B CA 1
ATOM 1308 C C . GLU B 1 54 ? -1.731 -0.417 -19.438 1 96.25 54 GLU B C 1
ATOM 1310 O O . GLU B 1 54 ? -2.688 -1.157 -19.688 1 96.25 54 GLU B O 1
ATOM 1315 N N . ASP B 1 55 ? -0.607 -0.826 -19.031 1 96.25 55 ASP B N 1
ATOM 1316 C CA . ASP B 1 55 ? -0.435 -2.234 -18.688 1 96.25 55 ASP B CA 1
ATOM 1317 C C . ASP B 1 55 ? -1.288 -2.615 -17.484 1 96.25 55 ASP B C 1
ATOM 1319 O O . ASP B 1 55 ? -1.878 -3.697 -17.453 1 96.25 55 ASP B O 1
ATOM 1323 N N . VAL B 1 56 ? -1.29 -1.702 -16.469 1 96.69 56 VAL B N 1
ATOM 1324 C CA . VAL B 1 56 ? -2.105 -1.907 -15.281 1 96.69 56 VAL B CA 1
ATOM 1325 C C . VAL B 1 56 ? -3.57 -2.074 -15.68 1 96.69 56 VAL B C 1
ATOM 1327 O O . VAL B 1 56 ? -4.234 -3.016 -15.242 1 96.69 56 VAL B O 1
ATOM 1330 N N . LEU B 1 57 ? -4.008 -1.19 -16.5 1 97.31 57 LEU B N 1
ATOM 1331 C CA . LEU B 1 57 ? -5.398 -1.21 -16.953 1 97.31 57 LEU B CA 1
ATOM 1332 C C . LEU B 1 57 ? -5.699 -2.479 -17.734 1 97.31 57 LEU B C 1
ATOM 1334 O O . LEU B 1 57 ? -6.711 -3.139 -17.5 1 97.31 57 LEU B O 1
ATOM 1338 N N . ALA B 1 58 ? -4.836 -2.809 -18.625 1 97.38 58 ALA B N 1
ATOM 1339 C CA . ALA B 1 58 ? -5.039 -3.979 -19.484 1 97.38 58 ALA B CA 1
ATOM 1340 C C . ALA B 1 58 ? -5.121 -5.254 -18.656 1 97.38 58 ALA B C 1
ATOM 1342 O O . ALA B 1 58 ? -5.941 -6.133 -18.922 1 97.38 58 ALA B O 1
ATOM 1343 N N . ARG B 1 59 ? -4.293 -5.285 -17.641 1 96 59 ARG B N 1
ATOM 1344 C CA . ARG B 1 59 ? -4.258 -6.477 -16.797 1 96 59 ARG B CA 1
ATOM 1345 C C . ARG B 1 59 ? -5.566 -6.648 -16.031 1 96 59 ARG B C 1
ATOM 1347 O O . ARG B 1 59 ? -6.07 -7.766 -15.906 1 96 59 ARG B O 1
ATOM 1354 N N . LEU B 1 60 ? -6.102 -5.66 -15.492 1 96.81 60 LEU B N 1
ATOM 1355 C CA . LEU B 1 60 ? -7.336 -5.715 -14.711 1 96.81 60 LEU B CA 1
ATOM 1356 C C . LEU B 1 60 ? -8.539 -5.961 -15.617 1 96.81 60 LEU B C 1
ATOM 1358 O O . LEU B 1 60 ? -9.438 -6.727 -15.266 1 96.81 60 LEU B O 1
ATOM 1362 N N . GLN B 1 61 ? -8.469 -5.371 -16.719 1 96.75 61 GLN B N 1
ATOM 1363 C CA . GLN B 1 61 ? -9.617 -5.457 -17.625 1 96.75 61 GLN B CA 1
ATOM 1364 C C . GLN B 1 61 ? -9.695 -6.828 -18.281 1 96.75 61 GLN B C 1
ATOM 1366 O O . GLN B 1 61 ? -10.773 -7.277 -18.672 1 96.75 61 GLN B O 1
ATOM 1371 N N . LYS B 1 62 ? -8.531 -7.316 -18.219 1 90.25 62 LYS B N 1
ATOM 1372 C CA . LYS B 1 62 ? -8.492 -8.633 -18.844 1 90.25 62 LYS B CA 1
ATOM 1373 C C . LYS B 1 62 ? -9.336 -9.641 -18.078 1 90.25 62 LYS B C 1
ATOM 1375 O O . LYS B 1 62 ? -9 -10 -16.938 1 90.25 62 LYS B O 1
ATOM 1380 N N . LYS B 1 63 ? -10.625 -9.906 -18.375 1 82.88 63 LYS B N 1
ATOM 1381 C CA . LYS B 1 63 ? -11.617 -10.914 -17.984 1 82.88 63 LYS B CA 1
ATOM 1382 C C . LYS B 1 63 ? -12.25 -10.578 -16.641 1 82.88 63 LYS B C 1
ATOM 1384 O O . LYS B 1 63 ? -13.406 -10.914 -16.391 1 82.88 63 LYS B O 1
ATOM 1389 N N . LEU B 1 64 ? -11.578 -9.766 -15.805 1 88.75 64 LEU B N 1
ATOM 1390 C CA . LEU B 1 64 ? -12.039 -9.727 -14.414 1 88.75 64 LEU B CA 1
ATOM 1391 C C . LEU B 1 64 ? -12.742 -8.406 -14.117 1 88.75 64 LEU B C 1
ATOM 1393 O O . LEU B 1 64 ? -13.742 -8.383 -13.391 1 88.75 64 LEU B O 1
ATOM 1397 N N . PHE B 1 65 ? -12.172 -7.402 -14.695 1 95.38 65 PHE B N 1
ATOM 1398 C CA . PHE B 1 65 ? -12.703 -6.078 -14.398 1 95.38 65 PHE B CA 1
ATOM 1399 C C . PHE B 1 65 ? -12.82 -5.242 -15.672 1 95.38 65 PHE B C 1
ATOM 1401 O O . PHE B 1 65 ? -12.109 -4.246 -15.828 1 95.38 65 PHE B O 1
ATOM 1408 N N . PRO B 1 66 ? -13.742 -5.57 -16.547 1 95.25 66 PRO B N 1
ATOM 1409 C CA . PRO B 1 66 ? -13.836 -4.918 -17.859 1 95.25 66 PRO B CA 1
ATOM 1410 C C . PRO B 1 66 ? -14.148 -3.426 -17.75 1 95.25 66 PRO B C 1
ATOM 1412 O O . PRO B 1 66 ? -13.805 -2.656 -18.656 1 95.25 66 PRO B O 1
ATOM 1415 N N . ASN B 1 67 ? -14.695 -2.982 -16.672 1 95.56 67 ASN B N 1
ATOM 1416 C CA . ASN B 1 67 ? -15.094 -1.584 -16.547 1 95.56 67 ASN B CA 1
ATOM 1417 C C . ASN B 1 67 ? -14.055 -0.772 -15.781 1 95.56 67 ASN B C 1
ATOM 1419 O O . ASN B 1 67 ? -14.297 0.378 -15.422 1 95.56 67 ASN B O 1
ATOM 1423 N N . ALA B 1 68 ? -12.93 -1.396 -15.539 1 97.19 68 ALA B N 1
ATOM 1424 C CA . ALA B 1 68 ? -11.875 -0.674 -14.836 1 97.19 68 ALA B CA 1
ATOM 1425 C C . ALA B 1 68 ? -11.414 0.543 -15.633 1 97.19 68 ALA B C 1
ATOM 1427 O O . ALA B 1 68 ? -11.297 0.483 -16.859 1 97.19 68 ALA B O 1
ATOM 1428 N N . GLN B 1 69 ? -11.164 1.707 -14.922 1 96.62 69 GLN B N 1
ATOM 1429 C CA . GLN B 1 69 ? -10.719 2.953 -15.539 1 96.62 69 GLN B CA 1
ATOM 1430 C C . GLN B 1 69 ? -9.641 3.627 -14.695 1 96.62 69 GLN B C 1
ATOM 1432 O O . GLN B 1 69 ? -9.758 3.713 -13.469 1 96.62 69 GLN B O 1
ATOM 1437 N N . ILE B 1 70 ? -8.594 4.113 -15.367 1 95.44 70 ILE B N 1
ATOM 1438 C CA . ILE B 1 70 ? -7.605 4.922 -14.656 1 95.44 70 ILE B CA 1
ATOM 1439 C C . ILE B 1 70 ? -8.195 6.289 -14.328 1 95.44 70 ILE B C 1
ATOM 1441 O O . ILE B 1 70 ? -8.695 6.984 -15.219 1 95.44 70 ILE B O 1
ATOM 1445 N N . VAL B 1 71 ? -8.156 6.66 -13.094 1 91.81 71 VAL B N 1
ATOM 1446 C CA . VAL B 1 71 ? -8.773 7.926 -12.711 1 91.81 71 VAL B CA 1
ATOM 1447 C C . VAL B 1 71 ? -7.688 8.93 -12.328 1 91.81 71 VAL B C 1
ATOM 1449 O O . VAL B 1 71 ? -7.934 10.141 -12.305 1 91.81 71 VAL B O 1
ATOM 1452 N N . ALA B 1 72 ? -6.465 8.523 -11.945 1 84.25 72 ALA B N 1
ATOM 1453 C CA . ALA B 1 72 ? -5.383 9.438 -11.586 1 84.25 72 ALA B CA 1
ATOM 1454 C C . ALA B 1 72 ? -4.02 8.781 -11.805 1 84.25 72 ALA B C 1
ATOM 1456 O O . ALA B 1 72 ? -3.848 7.59 -11.547 1 84.25 72 ALA B O 1
ATOM 1457 N N . VAL B 1 73 ? -3.16 9.5 -12.445 1 85.94 73 VAL B N 1
ATOM 1458 C CA . VAL B 1 73 ? -1.754 9.133 -12.57 1 85.94 73 VAL B CA 1
ATOM 1459 C C . VAL B 1 73 ? -0.871 10.312 -12.156 1 85.94 73 VAL B C 1
ATOM 1461 O O . VAL B 1 73 ? -1.061 11.43 -12.633 1 85.94 73 VAL B O 1
ATOM 1464 N N . GLY B 1 74 ? -0.093 10.062 -11.109 1 73.94 74 GLY B N 1
ATOM 1465 C CA . GLY B 1 74 ? 0.75 11.164 -10.672 1 73.94 74 GLY B CA 1
ATOM 1466 C C . GLY B 1 74 ? 2.045 10.703 -10.031 1 73.94 74 GLY B C 1
ATOM 1467 O O . GLY B 1 74 ? 2.303 9.508 -9.93 1 73.94 74 GLY B O 1
ATOM 1468 N N . PRO B 1 75 ? 2.885 11.641 -9.805 1 70.69 75 PRO B N 1
ATOM 1469 C CA . PRO B 1 75 ? 4.164 11.32 -9.172 1 70.69 75 PRO B CA 1
ATOM 1470 C C . PRO B 1 75 ? 4.004 10.805 -7.742 1 70.69 75 PRO B C 1
ATOM 1472 O O . PRO B 1 75 ? 2.963 11.031 -7.117 1 70.69 75 PRO B O 1
ATOM 1475 N N . VAL B 1 76 ? 4.883 9.75 -7.453 1 60.78 76 VAL B N 1
ATOM 1476 C CA . VAL B 1 76 ? 4.871 9.25 -6.082 1 60.78 76 VAL B CA 1
ATOM 1477 C C . VAL B 1 76 ? 5.684 10.18 -5.184 1 60.78 76 VAL B C 1
ATOM 1479 O O . VAL B 1 76 ? 6.797 10.578 -5.539 1 60.78 76 VAL B O 1
ATOM 1482 N N . MET B 1 77 ? 4.98 10.836 -4.449 1 49.91 77 MET B N 1
ATOM 1483 C CA . MET B 1 77 ? 5.77 11.562 -3.463 1 49.91 77 MET B CA 1
ATOM 1484 C C . MET B 1 77 ? 6.461 10.609 -2.498 1 49.91 77 MET B C 1
ATOM 1486 O O . MET B 1 77 ? 5.844 9.656 -2.018 1 49.91 77 MET B O 1
ATOM 1490 N N . GLU B 1 78 ? 7.562 10.148 -2.867 1 48.84 78 GLU B N 1
ATOM 1491 C CA . GLU B 1 78 ? 8.336 9.234 -2.031 1 48.84 78 GLU B CA 1
ATOM 1492 C C . GLU B 1 78 ? 8.008 9.422 -0.554 1 48.84 78 GLU B C 1
ATOM 1494 O O . GLU B 1 78 ? 7.941 10.555 -0.066 1 48.84 78 GLU B O 1
ATOM 1499 N N . THR B 1 79 ? 7.02 8.586 -0.167 1 49.75 79 THR B N 1
ATOM 1500 C CA . THR B 1 79 ? 6.426 8.602 1.164 1 49.75 79 THR B CA 1
ATOM 1501 C C . THR B 1 79 ? 7.461 8.977 2.217 1 49.75 79 THR B C 1
ATOM 1503 O O . THR B 1 79 ? 7.109 9.43 3.311 1 49.75 79 THR B O 1
ATOM 1506 N N . ASN B 1 80 ? 8.742 8.93 1.817 1 53.94 80 ASN B N 1
ATOM 1507 C CA . ASN B 1 80 ? 9.586 9.352 2.93 1 53.94 80 ASN B CA 1
ATOM 1508 C C . ASN B 1 80 ? 9.586 10.875 3.082 1 53.94 80 ASN B C 1
ATOM 1510 O O . ASN B 1 80 ? 10.492 11.438 3.697 1 53.94 80 ASN B O 1
ATOM 1514 N N . GLU B 1 81 ? 8.672 11.383 2.354 1 57.56 81 GLU B N 1
ATOM 1515 C CA . GLU B 1 81 ? 8.562 12.828 2.465 1 57.56 81 GLU B CA 1
ATOM 1516 C C . GLU B 1 81 ? 7.105 13.258 2.633 1 57.56 81 GLU B C 1
ATOM 1518 O O . GLU B 1 81 ? 6.195 12.57 2.164 1 57.56 81 GLU B O 1
ATOM 1523 N N . VAL B 1 82 ? 6.914 14.086 3.549 1 67.5 82 VAL B N 1
ATOM 1524 C CA . VAL B 1 82 ? 5.598 14.703 3.668 1 67.5 82 VAL B CA 1
ATOM 1525 C C . VAL B 1 82 ? 5.727 16.219 3.561 1 67.5 82 VAL B C 1
ATOM 1527 O O . VAL B 1 82 ? 6.711 16.797 4.027 1 67.5 82 VAL B O 1
ATOM 1530 N N . THR B 1 83 ? 4.953 16.703 2.824 1 67.5 83 THR B N 1
ATOM 1531 C CA . THR B 1 83 ? 4.938 18.156 2.771 1 67.5 83 THR B CA 1
ATOM 1532 C C . THR B 1 83 ? 3.969 18.719 3.803 1 67.5 83 THR B C 1
ATOM 1534 O O . THR B 1 83 ? 2.986 18.078 4.164 1 67.5 83 THR B O 1
ATOM 1537 N N . PHE B 1 84 ? 4.422 19.859 4.242 1 72 84 PHE B N 1
ATOM 1538 C CA . PHE B 1 84 ? 3.516 20.578 5.125 1 72 84 PHE B CA 1
ATOM 1539 C C . PHE B 1 84 ? 2.172 20.812 4.441 1 72 84 PHE B C 1
ATOM 1541 O O . PHE B 1 84 ? 1.12 20.703 5.074 1 72 84 PHE B O 1
ATOM 1548 N N . GLU B 1 85 ? 2.244 21.094 3.211 1 68.56 85 GLU B N 1
ATOM 1549 C CA . GLU B 1 85 ? 1.017 21.328 2.455 1 68.56 85 GLU B CA 1
ATOM 1550 C C . GLU B 1 85 ? 0.15 20.078 2.408 1 68.56 85 GLU B C 1
ATOM 1552 O O . GLU B 1 85 ? -1.073 20.156 2.537 1 68.56 85 GLU B O 1
ATOM 1557 N N . PHE B 1 86 ? 0.817 19.031 2.301 1 68.81 86 PHE B N 1
ATOM 1558 C CA . PHE B 1 86 ? 0.079 17.766 2.289 1 68.81 86 PHE B CA 1
ATOM 1559 C C . PHE B 1 86 ? -0.628 17.547 3.621 1 68.81 86 PHE B C 1
ATOM 1561 O O . PHE B 1 86 ? -1.82 17.234 3.652 1 68.81 86 PHE B O 1
ATOM 1568 N N . VAL B 1 87 ? 0.104 17.75 4.68 1 72.94 87 VAL B N 1
ATOM 1569 C CA . VAL B 1 87 ? -0.454 17.531 6.012 1 72.94 87 VAL B CA 1
ATOM 1570 C C . VAL B 1 87 ? -1.621 18.5 6.238 1 72.94 87 VAL B C 1
ATOM 1572 O O . VAL B 1 87 ? -2.684 18.094 6.715 1 72.94 87 VAL B O 1
ATOM 1575 N N . ASN B 1 88 ? -1.383 19.688 5.797 1 75.81 88 ASN B N 1
ATOM 1576 C CA . ASN B 1 88 ? -2.441 20.672 5.961 1 75.81 88 ASN B CA 1
ATOM 1577 C C . ASN B 1 88 ? -3.676 20.312 5.141 1 75.81 88 ASN B C 1
ATOM 1579 O O . ASN B 1 88 ? -4.805 20.422 5.625 1 75.81 88 ASN B O 1
ATOM 1583 N N . ARG B 1 89 ? -3.371 19.781 3.979 1 74.06 89 ARG B N 1
ATOM 1584 C CA . ARG B 1 89 ? -4.488 19.453 3.096 1 74.06 89 ARG B CA 1
ATOM 1585 C C . ARG B 1 89 ? -5.285 18.281 3.633 1 74.06 89 ARG B C 1
ATOM 1587 O O . ARG B 1 89 ? -6.512 18.344 3.736 1 74.06 89 ARG B O 1
ATOM 1594 N N . ILE B 1 90 ? -4.598 17.328 4.09 1 71.5 90 ILE B N 1
ATOM 1595 C CA . ILE B 1 90 ? -5.328 16.125 4.469 1 71.5 90 ILE B CA 1
ATOM 1596 C C . ILE B 1 90 ? -6.027 16.344 5.809 1 71.5 90 ILE B C 1
ATOM 1598 O O . ILE B 1 90 ? -7.023 15.68 6.113 1 71.5 90 ILE B O 1
ATOM 1602 N N . THR B 1 91 ? -5.527 17.219 6.559 1 75.25 91 THR B N 1
ATOM 1603 C CA . THR B 1 91 ? -6.121 17.484 7.867 1 75.25 91 THR B CA 1
ATOM 1604 C C . THR B 1 91 ? -7.055 18.688 7.812 1 75.25 91 THR B C 1
ATOM 1606 O O . THR B 1 91 ? -7.668 19.047 8.82 1 75.25 91 THR B O 1
ATOM 1609 N N . ASN B 1 92 ? -7.094 19.312 6.629 1 79.88 92 ASN B N 1
ATOM 1610 C CA . ASN B 1 92 ? -7.762 20.594 6.527 1 79.88 92 ASN B CA 1
ATOM 1611 C C . ASN B 1 92 ? -7.199 21.609 7.531 1 79.88 92 ASN B C 1
ATOM 1613 O O . ASN B 1 92 ? -7.949 22.188 8.32 1 79.88 92 ASN B O 1
ATOM 1617 N N . ASN B 1 93 ? -5.891 21.797 7.379 1 80.44 93 ASN B N 1
ATOM 1618 C CA . ASN B 1 93 ? -5.148 22.703 8.25 1 80.44 93 ASN B CA 1
ATOM 1619 C C . ASN B 1 93 ? -5.434 22.422 9.727 1 80.44 93 ASN B C 1
ATOM 1621 O O . ASN B 1 93 ? -5.707 23.344 10.5 1 80.44 93 ASN B O 1
ATOM 1625 N N . PHE B 1 94 ? -5.527 21.172 10.055 1 78.88 94 PHE B N 1
ATOM 1626 C CA . PHE B 1 94 ? -5.762 20.719 11.422 1 78.88 94 PHE B CA 1
ATOM 1627 C C . PHE B 1 94 ? -7.062 21.297 11.969 1 78.88 94 PHE B C 1
ATOM 1629 O O . PHE B 1 94 ? -7.129 21.688 13.133 1 78.88 94 PHE B O 1
ATOM 1636 N N . SER B 1 95 ? -7.965 21.391 11.062 1 82.06 95 SER B N 1
ATOM 1637 C CA . SER B 1 95 ? -9.266 21.906 11.461 1 82.06 95 SER B CA 1
ATOM 1638 C C . SER B 1 95 ? -9.906 21.031 12.539 1 82.06 95 SER B C 1
ATOM 1640 O O . SER B 1 95 ? -9.867 19.797 12.445 1 82.06 95 SER B O 1
ATOM 1642 N N . GLU B 1 96 ? -10.461 21.703 13.555 1 84.38 96 GLU B N 1
ATOM 1643 C CA . GLU B 1 96 ? -11.148 21 14.625 1 84.38 96 GLU B CA 1
ATOM 1644 C C . GLU B 1 96 ? -12.352 20.219 14.102 1 84.38 96 GLU B C 1
ATOM 1646 O O . GLU B 1 96 ? -12.75 19.219 14.68 1 84.38 96 GLU B O 1
ATOM 1651 N N . GLU B 1 97 ? -12.859 20.625 12.93 1 83.31 97 GLU B N 1
ATOM 1652 C CA . GLU B 1 97 ? -14.023 19.969 12.336 1 83.31 97 GLU B CA 1
ATOM 1653 C C . GLU B 1 97 ? -13.68 18.562 11.852 1 83.31 97 GLU B C 1
ATOM 1655 O O . GLU B 1 97 ? -14.57 17.75 11.617 1 83.31 97 GLU B O 1
ATOM 1660 N N . ARG B 1 98 ? -12.406 18.344 11.773 1 76.94 98 ARG B N 1
ATOM 1661 C CA . ARG B 1 98 ? -12.008 17.047 11.227 1 76.94 98 ARG B CA 1
ATOM 1662 C C . ARG B 1 98 ? -11.531 16.109 12.328 1 76.94 98 ARG B C 1
ATOM 1664 O O . ARG B 1 98 ? -11.07 15 12.047 1 76.94 98 ARG B O 1
ATOM 1671 N N . ILE B 1 99 ? -11.609 16.672 13.609 1 74.5 99 ILE B N 1
ATOM 1672 C CA . ILE B 1 99 ? -11.211 15.828 14.734 1 74.5 99 ILE B CA 1
ATOM 1673 C C . ILE B 1 99 ? -12.266 14.758 14.969 1 74.5 99 ILE B C 1
ATOM 1675 O O . ILE B 1 99 ? -13.453 15.062 15.117 1 74.5 99 ILE B O 1
ATOM 1679 N N . ILE B 1 100 ? -11.828 13.555 14.812 1 73.62 100 ILE B N 1
ATOM 1680 C CA . ILE B 1 100 ? -12.773 12.461 15.008 1 73.62 100 ILE B CA 1
ATOM 1681 C C . ILE B 1 100 ? -12.484 11.766 16.328 1 73.62 100 ILE B C 1
ATOM 1683 O O . ILE B 1 100 ? -13.188 10.828 16.719 1 73.62 100 ILE B O 1
ATOM 1687 N N . GLY B 1 101 ? -11.445 12.07 17.062 1 67.94 101 GLY B N 1
ATOM 1688 C CA . GLY B 1 101 ? -11.148 11.469 18.344 1 67.94 101 GLY B CA 1
ATOM 1689 C C . GLY B 1 101 ? -10.023 12.164 19.094 1 67.94 101 GLY B C 1
ATOM 1690 O O . GLY B 1 101 ? -9.273 12.945 18.5 1 67.94 101 GLY B O 1
ATOM 1691 N N . ARG B 1 102 ? -10.219 12.203 20.422 1 72 102 ARG B N 1
ATOM 1692 C CA . ARG B 1 102 ? -9.188 12.641 21.359 1 72 102 ARG B CA 1
ATOM 1693 C C . ARG B 1 102 ? -8.867 11.547 22.375 1 72 102 ARG B C 1
ATOM 1695 O O . ARG B 1 102 ? -9.773 10.852 22.844 1 72 102 ARG B O 1
ATOM 1702 N N . GLY B 1 103 ? -7.434 11.023 22.422 1 57.84 103 GLY B N 1
ATOM 1703 C CA . GLY B 1 103 ? -7.027 10.031 23.406 1 57.84 103 GLY B CA 1
ATOM 1704 C C . GLY B 1 103 ? -5.547 10.078 23.734 1 57.84 103 GLY B C 1
ATOM 1705 O O . GLY B 1 103 ? -4.934 11.148 23.688 1 57.84 103 GLY B O 1
ATOM 1706 N N . GLY B 1 104 ? -5.035 8.891 24.125 1 58.81 104 GLY B N 1
ATOM 1707 C CA . GLY B 1 104 ? -3.631 8.781 24.484 1 58.81 104 GLY B CA 1
ATOM 1708 C C . GLY B 1 104 ? -2.691 9.219 23.391 1 58.81 104 GLY B C 1
ATOM 1709 O O . GLY B 1 104 ? -1.587 9.695 23.656 1 58.81 104 GLY B O 1
ATOM 1710 N N . HIS B 1 105 ? -3.213 9.102 22.172 1 60.47 105 HIS B N 1
ATOM 1711 C CA . HIS B 1 105 ? -2.35 9.445 21.047 1 60.47 105 HIS B CA 1
ATOM 1712 C C . HIS B 1 105 ? -2.598 10.875 20.578 1 60.47 105 HIS B C 1
ATOM 1714 O O . HIS B 1 105 ? -2.014 11.32 19.578 1 60.47 105 HIS B O 1
ATOM 1720 N N . GLY B 1 106 ? -3.395 11.477 21.281 1 68.88 106 GLY B N 1
ATOM 1721 C CA . GLY B 1 106 ? -3.672 12.859 20.938 1 68.88 106 GLY B CA 1
ATOM 1722 C C . GLY B 1 106 ? -4.902 13.023 20.062 1 68.88 106 GLY B C 1
ATOM 1723 O O . GLY B 1 106 ? -5.871 12.266 20.203 1 68.88 106 GLY B O 1
ATOM 1724 N N . VAL B 1 107 ? -4.879 14.039 19.234 1 74.5 107 VAL B N 1
ATOM 1725 C CA . VAL B 1 107 ? -6.012 14.414 18.406 1 74.5 107 VAL B CA 1
ATOM 1726 C C . VAL B 1 107 ? -5.977 13.617 17.094 1 74.5 107 VAL B C 1
ATOM 1728 O O . VAL B 1 107 ? -4.934 13.523 16.453 1 74.5 107 VAL B O 1
ATOM 1731 N N . VAL B 1 108 ? -6.977 12.945 16.703 1 74.44 108 VAL B N 1
ATOM 1732 C CA . VAL B 1 108 ? -7.133 12.18 15.469 1 74.44 108 VAL B CA 1
ATOM 1733 C C . VAL B 1 108 ? -7.969 12.969 14.469 1 74.44 108 VAL B C 1
ATOM 1735 O O . VAL B 1 108 ? -9.062 13.438 14.797 1 74.44 108 VAL B O 1
ATOM 1738 N N . PHE B 1 109 ? -7.352 13.242 13.281 1 73.56 109 PHE B N 1
ATOM 1739 C CA . PHE B 1 109 ? -8.039 13.93 12.188 1 73.56 109 PHE B CA 1
ATOM 1740 C C . PHE B 1 109 ? -8.539 12.93 11.156 1 73.56 109 PHE B C 1
ATOM 1742 O O . PHE B 1 109 ? -7.844 11.969 10.82 1 73.56 109 PHE B O 1
ATOM 1749 N N . LYS B 1 110 ? -9.734 13.031 10.852 1 70.75 110 LYS B N 1
ATOM 1750 C CA . LYS B 1 110 ? -10.195 12.375 9.633 1 70.75 110 LYS B CA 1
ATOM 1751 C C . LYS B 1 110 ? -9.578 13.023 8.391 1 70.75 110 LYS B C 1
ATOM 1753 O O . LYS B 1 110 ? -9.648 14.242 8.219 1 70.75 110 LYS B O 1
ATOM 1758 N N . VAL B 1 111 ? -8.641 12.172 7.691 1 65.5 111 VAL B N 1
ATOM 1759 C CA . VAL B 1 111 ? -7.926 12.711 6.543 1 65.5 111 VAL B CA 1
ATOM 1760 C C . VAL B 1 111 ? -8.906 12.969 5.398 1 65.5 111 VAL B C 1
ATOM 1762 O O . VAL B 1 111 ? -9.906 12.266 5.262 1 65.5 111 VAL B O 1
ATOM 1765 N N . LEU B 1 112 ? -8.797 14.18 4.844 1 56.81 112 LEU B N 1
ATOM 1766 C CA . LEU B 1 112 ? -9.562 14.469 3.639 1 56.81 112 LEU B CA 1
ATOM 1767 C C . LEU B 1 112 ? -9.219 13.477 2.525 1 56.81 112 LEU B C 1
ATOM 1769 O O . LEU B 1 112 ? -8.062 13.094 2.371 1 56.81 112 LEU B O 1
ATOM 1773 N N . HIS B 1 113 ? -9.984 12.547 2.289 1 50.28 113 HIS B N 1
ATOM 1774 C CA . HIS B 1 113 ? -9.883 11.523 1.256 1 50.28 113 HIS B CA 1
ATOM 1775 C C . HIS B 1 113 ? -9.43 12.117 -0.072 1 50.28 113 HIS B C 1
ATOM 1777 O O . HIS B 1 113 ? -9.195 11.391 -1.038 1 50.28 113 HIS B O 1
ATOM 1783 N N . ASP B 1 114 ? -9.484 13.359 -0.181 1 41.34 114 ASP B N 1
ATOM 1784 C CA . ASP B 1 114 ? -9.312 13.734 -1.58 1 41.34 114 ASP B CA 1
ATOM 1785 C C . ASP B 1 114 ? -7.934 13.32 -2.094 1 41.34 114 ASP B C 1
ATOM 1787 O O . ASP B 1 114 ? -7.582 13.602 -3.24 1 41.34 114 ASP B O 1
ATOM 1791 N N . TYR B 1 115 ? -7.129 13.039 -1.248 1 35.84 115 TYR B N 1
ATOM 1792 C CA . TYR B 1 115 ? -5.875 12.844 -1.961 1 35.84 115 TYR B CA 1
ATOM 1793 C C . TYR B 1 115 ? -5.848 11.484 -2.654 1 35.84 115 TYR B C 1
ATOM 1795 O O . TYR B 1 115 ? -4.777 10.977 -2.992 1 35.84 115 TYR B O 1
ATOM 1803 N N . TYR B 1 116 ? -6.793 10.672 -2.684 1 29.42 116 TYR B N 1
ATOM 1804 C CA . TYR B 1 116 ? -6.746 9.844 -3.885 1 29.42 116 TYR B CA 1
ATOM 1805 C C . TYR B 1 116 ? -6.875 10.703 -5.141 1 29.42 116 TYR B C 1
ATOM 1807 O O . TYR B 1 116 ? -7.566 11.719 -5.133 1 29.42 116 TYR B O 1
#